Protein AF-0000000074025078 (afdb_homodimer)

Sequence (238 aa):
MTMQTPTSDSTLAAVLKSLDEDKAEDVVQIDLRGKSEMGDHMVIASGRSSRQVASIAEKLTERLKQSFGILSKVEGRAAGDWVLIDTGDVIVHVFRPEVREFYQLEKMWQTPGETVEAQMTMQTPTSDSTLAAVLKSLDEDKAEDVVQIDLRGKSEMGDHMVIASGRSSRQVASIAEKLTERLKQSFGILSKVEGRAAGDWVLIDTGDVIVHVFRPEVREFYQLEKMWQTPGETVEAQ

Foldseek 3Di:
DPLPQDDLVRLVVLLVVLCVVLPWAPKDKDACPPPDQQAGIEIETEDADLVSLLVSQVSSQVSCCVNRVFHWDWPDSVVSQWMWTHRRRYIYIYHHPVVVVVVVVVVVVDDPPPPPPPD/DPLPQDDLVRLVVLLVVLCVVLPWAPKDKDACVPPDQQAGIEIETEDADLVSLLVSQVSSQVSCCVNRVFHWDWPDSVVSQWMWTHRRRYIYIYHHPVVVVVVVVVVVVDDPPPPPPPD

Radius of gyration: 18.52 Å; Cα contacts (8 Å, |Δi|>4): 408; chains: 2; bounding box: 42×55×44 Å

pLDDT: mean 90.28, std 16.45, range [26.06, 98.94]

InterPro domains:
  IPR004394 Protein Iojap/ribosomal silencing factor RsfS [MF_01477] (7-110)
  IPR004394 Protein Iojap/ribosomal silencing factor RsfS [PTHR21043] (6-111)
  IPR004394 Protein Iojap/ribosomal silencing factor RsfS [TIGR00090] (13-109)
  IPR043519 Nucleotidyltransferase superfamily [G3DSA:3.30.460.10] (7-118)
  IPR043519 Nucleotidyltransferase superfamily [SSF81301] (10-111)

Organism: NCBI:txid1655543

Solvent-accessible surface area (backbone atoms only — not comparable to full-atom values): 13014 Å² total; per-residue (Å²): 126,80,80,71,77,75,48,58,65,56,50,47,51,51,52,54,51,43,40,53,76,64,65,47,36,71,73,36,80,43,83,25,65,97,59,44,85,79,27,46,32,37,36,38,33,30,31,92,41,39,67,51,32,30,51,45,54,50,52,41,45,49,48,39,29,73,74,65,44,44,79,54,50,76,43,46,49,89,74,13,53,42,30,40,37,41,60,51,37,40,37,36,40,35,30,25,61,67,60,52,52,51,53,46,52,48,52,71,68,50,56,79,81,67,65,78,72,83,122,124,79,79,69,78,75,46,58,66,56,50,48,51,51,51,52,50,43,40,54,75,62,63,46,38,72,74,35,79,42,82,25,65,97,59,44,84,78,26,45,32,36,37,39,32,30,30,93,42,39,67,50,32,30,49,46,53,51,51,42,45,50,48,39,29,73,75,66,42,45,82,55,50,74,42,46,49,89,74,13,52,43,30,41,39,40,60,51,36,40,37,36,39,37,30,27,61,69,61,52,53,50,52,46,52,48,50,71,68,50,56,78,82,67,66,77,74,82,121

Secondary structure (DSSP, 8-state):
----PPPHHHHHHHHHHHHHHTT-EEEEEEE-TTT-SS-SEEEEEE-SSHHHHHHHHHHHHHHHHHHH----EEESTTT-SEEEEE-SSEEEEEE-HHHHHHHHHHHHHS-TT------/----PPPHHHHHHHHHHHHHHTT-EEEEEEE-TTT-SS-SEEEEEE-SSHHHHHHHHHHHHHHHHHHH----EEESTTT-SEEEEE-SSEEEEEE-HHHHHHHHHHHHHS-TT------

Structure (mmCIF, N/CA/C/O backbone):
data_AF-0000000074025078-model_v1
#
loop_
_entity.id
_entity.type
_entity.pdbx_description
1 polymer 'Ribosomal silencing factor RsfS'
#
loop_
_atom_site.group_PDB
_atom_site.id
_atom_site.type_symbol
_atom_site.label_atom_id
_atom_site.label_alt_id
_atom_site.label_comp_id
_atom_site.label_asym_id
_atom_site.label_entity_id
_atom_site.label_seq_id
_atom_site.pdbx_PDB_ins_code
_atom_site.Cartn_x
_atom_site.Cartn_y
_atom_site.Cartn_z
_atom_site.occupancy
_atom_site.B_iso_or_equiv
_atom_site.auth_seq_id
_atom_site.auth_comp_id
_atom_site.auth_asym_id
_atom_site.auth_atom_id
_atom_site.pdbx_PDB_model_num
ATOM 1 N N . MET A 1 1 ? 20.109 27.594 9.516 1 37.59 1 MET A N 1
ATOM 2 C CA . MET A 1 1 ? 19.531 26.484 10.273 1 37.59 1 MET A CA 1
ATOM 3 C C . MET A 1 1 ? 19.609 25.188 9.477 1 37.59 1 MET A C 1
ATOM 5 O O . MET A 1 1 ? 19.094 25.125 8.352 1 37.59 1 MET A O 1
ATOM 9 N N . THR A 1 2 ? 20.594 24.438 9.469 1 47.97 2 THR A N 1
ATOM 10 C CA . THR A 1 2 ? 20.875 23.281 8.625 1 47.97 2 THR A CA 1
ATOM 11 C C . THR A 1 2 ? 19.641 22.406 8.477 1 47.97 2 THR A C 1
ATOM 13 O O . THR A 1 2 ? 19.031 22.016 9.477 1 47.97 2 THR A O 1
ATOM 16 N N . MET A 1 3 ? 18.781 22.656 7.676 1 53.06 3 MET A N 1
ATOM 17 C CA . MET A 1 3 ? 17.5 21.969 7.527 1 53.06 3 MET A CA 1
ATOM 18 C C . MET A 1 3 ? 17.656 20.469 7.777 1 53.06 3 MET A C 1
ATOM 20 O O . MET A 1 3 ? 18.391 19.797 7.062 1 53.06 3 MET A O 1
ATOM 24 N N . GLN A 1 4 ? 17.922 20.062 9.086 1 64.38 4 GLN A N 1
ATOM 25 C CA . GLN A 1 4 ? 18.094 18.672 9.484 1 64.38 4 GLN A CA 1
ATOM 26 C C . GLN A 1 4 ? 17.047 17.781 8.805 1 64.38 4 GLN A C 1
ATOM 28 O O . GLN A 1 4 ? 15.883 18.141 8.695 1 64.38 4 GLN A O 1
ATOM 33 N N . THR A 1 5 ? 17.453 16.859 8.008 1 80.56 5 THR A N 1
ATOM 34 C CA . THR A 1 5 ? 16.594 15.867 7.371 1 80.56 5 THR A CA 1
ATOM 35 C C . THR A 1 5 ? 15.68 15.195 8.398 1 80.56 5 THR A C 1
ATOM 37 O O . THR A 1 5 ? 16.156 14.703 9.422 1 80.56 5 THR A O 1
ATOM 40 N N . PRO A 1 6 ? 14.43 15.297 8.156 1 88.19 6 PRO A N 1
ATOM 41 C CA . PRO A 1 6 ? 13.531 14.703 9.148 1 88.19 6 PRO A CA 1
ATOM 42 C C . PRO A 1 6 ? 13.789 13.211 9.367 1 88.19 6 PRO A C 1
ATOM 44 O O . PRO A 1 6 ? 14.25 12.523 8.453 1 88.19 6 PRO A O 1
ATOM 47 N N . THR A 1 7 ? 13.586 12.812 10.586 1 93.94 7 THR A N 1
ATOM 48 C CA . THR A 1 7 ? 13.625 11.391 10.891 1 93.94 7 THR A CA 1
ATOM 49 C C . THR A 1 7 ? 12.297 10.727 10.539 1 93.94 7 THR A C 1
ATOM 51 O O . THR A 1 7 ? 11.281 11.406 10.359 1 93.94 7 THR A O 1
ATOM 54 N N . SER A 1 8 ? 12.344 9.414 10.453 1 96.62 8 SER A N 1
ATOM 55 C CA . SER A 1 8 ? 11.109 8.688 10.188 1 96.62 8 SER A CA 1
ATOM 56 C C . SER A 1 8 ? 10.07 8.938 11.281 1 96.62 8 SER A C 1
ATOM 58 O O . SER A 1 8 ? 8.875 9.039 11 1 96.62 8 SER A O 1
ATOM 60 N N . ASP A 1 9 ? 10.547 9.164 12.508 1 97.62 9 ASP A N 1
ATOM 61 C CA . ASP A 1 9 ? 9.633 9.422 13.625 1 97.62 9 ASP A CA 1
ATOM 62 C C . ASP A 1 9 ? 9 10.805 13.508 1 97.62 9 ASP A C 1
ATOM 64 O O . ASP A 1 9 ? 7.812 10.969 13.812 1 97.62 9 ASP A O 1
ATOM 68 N N . SER A 1 10 ? 9.797 11.742 13.141 1 97.44 10 SER A N 1
ATOM 69 C CA . SER A 1 10 ? 9.242 13.086 12.969 1 97.44 10 SER A CA 1
ATOM 70 C C . SER A 1 10 ? 8.258 13.125 11.805 1 97.44 10 SER A C 1
ATOM 72 O O . SER A 1 10 ? 7.234 13.812 11.875 1 97.44 10 SER A O 1
ATOM 74 N N . THR A 1 11 ? 8.609 12.414 10.688 1 97.62 11 THR A N 1
ATOM 75 C CA . THR A 1 11 ? 7.684 12.312 9.562 1 97.62 11 THR A CA 1
ATOM 76 C C . THR A 1 11 ? 6.383 11.641 9.992 1 97.62 11 THR A C 1
ATOM 78 O O . THR A 1 11 ? 5.297 12.109 9.641 1 97.62 11 THR A O 1
ATOM 81 N N . LEU A 1 12 ? 6.457 10.578 10.797 1 98.75 12 LEU A N 1
ATOM 82 C CA . LEU A 1 12 ? 5.273 9.898 11.297 1 98.75 12 LEU A CA 1
ATOM 83 C C . LEU A 1 12 ? 4.414 10.844 12.133 1 98.75 12 LEU A C 1
ATOM 85 O O . LEU A 1 12 ? 3.191 10.891 11.961 1 98.75 12 LEU A O 1
ATOM 89 N N . ALA A 1 13 ? 5.098 11.594 13.008 1 98.69 13 ALA A N 1
ATOM 90 C CA . ALA A 1 13 ? 4.367 12.531 13.852 1 98.69 13 ALA A CA 1
ATOM 91 C C . ALA A 1 13 ? 3.611 13.555 13 1 98.69 13 ALA A C 1
ATOM 93 O O . ALA A 1 13 ? 2.461 13.883 13.297 1 98.69 13 ALA A O 1
ATOM 94 N N . ALA A 1 14 ? 4.266 14.008 11.977 1 98.56 14 ALA A N 1
ATOM 95 C CA . ALA A 1 14 ? 3.646 14.977 11.078 1 98.56 14 ALA A CA 1
ATOM 96 C C . ALA A 1 14 ? 2.477 14.359 10.32 1 98.56 14 ALA A C 1
ATOM 98 O O . ALA A 1 14 ? 1.441 15 10.125 1 98.56 14 ALA A O 1
ATOM 99 N N . VAL A 1 15 ? 2.604 13.141 9.82 1 98.88 15 VAL A N 1
ATOM 100 C CA . VAL A 1 15 ? 1.552 12.422 9.117 1 98.88 15 VAL A CA 1
ATOM 101 C C . VAL A 1 15 ? 0.33 12.266 10.023 1 98.88 15 VAL A C 1
ATOM 103 O O . VAL A 1 15 ? -0.791 12.586 9.617 1 98.88 15 VAL A O 1
ATOM 106 N N . LEU A 1 16 ? 0.568 11.836 11.281 1 98.94 16 LEU A N 1
ATOM 107 C CA . LEU A 1 16 ? -0.529 11.602 12.211 1 98.94 16 LEU A CA 1
ATOM 108 C C . LEU A 1 16 ? -1.244 12.898 12.555 1 98.94 16 LEU A C 1
ATOM 110 O O . LEU A 1 16 ? -2.473 12.93 12.648 1 98.94 16 LEU A O 1
ATOM 114 N N . LYS A 1 17 ? -0.463 13.938 12.758 1 98.88 17 LYS A N 1
ATOM 115 C CA . LYS A 1 17 ? -1.051 15.25 13.031 1 98.88 17 LYS A CA 1
ATOM 116 C C . LYS A 1 17 ? -1.925 15.711 11.867 1 98.88 17 LYS A C 1
ATOM 118 O O . LYS A 1 17 ? -3.033 16.203 12.078 1 98.88 17 LYS A O 1
ATOM 123 N N . SER A 1 18 ? -1.433 15.547 10.609 1 98.88 18 SER A N 1
ATOM 124 C CA . SER A 1 18 ? -2.176 15.945 9.414 1 98.88 18 SER A CA 1
ATOM 125 C C . SER A 1 18 ? -3.486 15.172 9.297 1 98.88 18 SER A C 1
ATOM 127 O O . SER A 1 18 ? -4.535 15.758 9.023 1 98.88 18 SER A O 1
ATOM 129 N N . LEU A 1 19 ? -3.461 13.844 9.516 1 98.94 19 LEU A N 1
ATOM 130 C CA . LEU A 1 19 ? -4.652 13 9.453 1 98.94 19 LEU A CA 1
ATOM 131 C C . LEU A 1 19 ? -5.676 13.438 10.5 1 98.94 19 LEU A C 1
ATOM 133 O O . LEU A 1 19 ? -6.875 13.492 10.211 1 98.94 19 LEU A O 1
ATOM 137 N N . ASP A 1 20 ? -5.195 13.805 11.734 1 98.81 20 ASP A N 1
ATOM 138 C CA . ASP A 1 20 ? -6.07 14.266 12.805 1 98.81 20 ASP A CA 1
ATOM 139 C C . ASP A 1 20 ? -6.738 15.586 12.445 1 98.81 20 ASP A C 1
ATOM 141 O O . ASP A 1 20 ? -7.953 15.742 12.594 1 98.81 20 ASP A O 1
ATOM 145 N N . GLU A 1 21 ? -5.977 16.469 11.953 1 98.69 21 GLU A N 1
ATOM 146 C CA . GLU A 1 21 ? -6.473 17.781 11.578 1 98.69 21 GLU A CA 1
ATOM 147 C C . GLU A 1 21 ? -7.539 17.688 10.492 1 98.69 21 GLU A C 1
ATOM 149 O O . GLU A 1 21 ? -8.469 18.5 10.461 1 98.69 21 GLU A O 1
ATOM 154 N N . ASP A 1 22 ? -7.406 16.719 9.633 1 98.75 22 ASP A N 1
ATOM 155 C CA . ASP A 1 22 ? -8.344 16.578 8.523 1 98.75 22 ASP A CA 1
ATOM 156 C C . ASP A 1 22 ? -9.43 15.555 8.844 1 98.75 22 ASP A C 1
ATOM 158 O O . ASP A 1 22 ? -10.164 15.125 7.957 1 98.75 22 ASP A O 1
ATOM 162 N N . LYS A 1 23 ? -9.477 15.07 10.133 1 98.69 23 LYS A N 1
ATOM 163 C CA . LYS A 1 23 ? -10.547 14.258 10.703 1 98.69 23 LYS A CA 1
ATOM 164 C C . LYS A 1 23 ? -10.609 12.891 10.031 1 98.69 23 LYS A C 1
ATOM 166 O O . LYS A 1 23 ? -11.703 12.359 9.797 1 98.69 23 LYS A O 1
ATOM 171 N N . ALA A 1 24 ? -9.438 12.43 9.625 1 98.81 24 ALA A N 1
ATOM 172 C CA . ALA A 1 24 ? -9.383 11.039 9.195 1 98.81 24 ALA 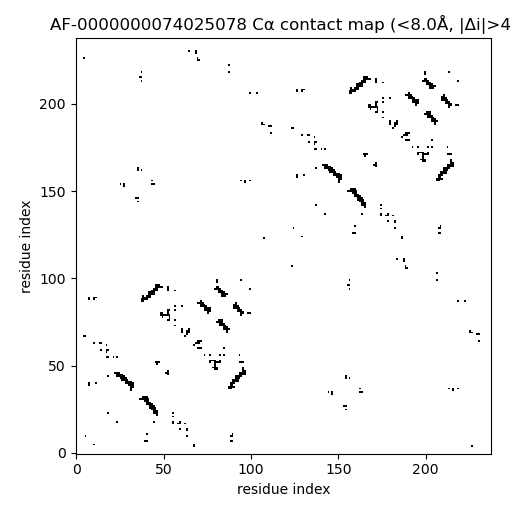A CA 1
ATOM 173 C C . ALA A 1 24 ? -9.812 10.102 10.328 1 98.81 24 ALA A C 1
ATOM 175 O O . ALA A 1 24 ? -9.641 10.422 11.508 1 98.81 24 ALA A O 1
ATOM 176 N N . GLU A 1 25 ? -10.336 8.961 10.008 1 98.56 25 GLU A N 1
ATOM 177 C CA . GLU A 1 25 ? -10.867 8.039 11.008 1 98.56 25 GLU A CA 1
ATOM 178 C C . GLU A 1 25 ? -10.109 6.715 10.992 1 98.56 25 GLU A C 1
ATOM 180 O O . GLU A 1 25 ? -9.383 6.418 10.047 1 98.56 25 GLU A O 1
ATOM 185 N N . ASP A 1 26 ? -10.242 5.945 12.078 1 98.31 26 ASP A N 1
ATOM 186 C CA . ASP A 1 26 ? -9.727 4.586 12.211 1 98.31 26 ASP A CA 1
ATOM 187 C C . ASP A 1 26 ? -8.242 4.523 11.852 1 98.31 26 ASP A C 1
ATOM 189 O O . ASP A 1 26 ? -7.832 3.686 11.047 1 98.31 26 ASP A O 1
ATOM 193 N N . VAL A 1 27 ? -7.496 5.426 12.414 1 98.88 27 VAL A N 1
ATOM 194 C CA . VAL A 1 27 ? -6.078 5.523 12.094 1 98.88 27 VAL A CA 1
ATOM 195 C C . VAL A 1 27 ? -5.309 4.402 12.789 1 98.88 27 VAL A C 1
ATOM 197 O O . VAL A 1 27 ? -5.414 4.234 14 1 98.88 27 VAL A O 1
ATOM 200 N N . VAL A 1 28 ? -4.562 3.643 11.977 1 98.56 28 VAL A N 1
ATOM 201 C CA . VAL A 1 28 ? -3.76 2.523 12.461 1 98.56 28 VAL A CA 1
ATOM 202 C C . VAL A 1 28 ? -2.297 2.738 12.078 1 98.56 28 VAL A C 1
ATOM 204 O O . VAL A 1 28 ? -1.994 3.152 10.961 1 98.56 28 VAL A O 1
ATOM 207 N N . GLN A 1 29 ? -1.444 2.52 13.039 1 98.62 29 GLN A N 1
ATOM 208 C CA . GLN A 1 29 ? -0.008 2.584 12.789 1 98.62 29 GLN A CA 1
ATOM 209 C C . GLN A 1 29 ? 0.615 1.19 12.805 1 98.62 29 GLN A C 1
ATOM 211 O O . GLN A 1 29 ? 0.329 0.389 13.695 1 98.62 29 GLN A O 1
ATOM 216 N N . ILE A 1 30 ? 1.381 0.948 11.852 1 98.12 30 ILE A N 1
ATOM 217 C CA . ILE A 1 30 ? 2.096 -0.321 11.758 1 98.12 30 ILE A CA 1
ATOM 218 C C . ILE A 1 30 ? 3.602 -0.067 11.766 1 98.12 30 ILE A C 1
ATOM 220 O O . ILE A 1 30 ? 4.109 0.708 10.953 1 98.12 30 ILE A O 1
ATOM 224 N N . ASP A 1 31 ? 4.301 -0.703 12.672 1 98.12 31 ASP A N 1
ATOM 225 C CA . ASP A 1 31 ? 5.754 -0.607 12.75 1 98.12 31 ASP A CA 1
ATOM 226 C C . ASP A 1 31 ? 6.422 -1.604 11.805 1 98.12 31 ASP A C 1
ATOM 228 O O . ASP A 1 31 ? 6.211 -2.812 11.914 1 98.12 31 ASP A O 1
ATOM 232 N N . LEU A 1 32 ? 7.203 -1.087 10.883 1 98.06 32 LEU A N 1
ATOM 233 C CA . LEU A 1 32 ? 7.84 -1.935 9.883 1 98.06 32 LEU A CA 1
ATOM 234 C C . LEU A 1 32 ? 9.328 -2.111 10.188 1 98.06 32 LEU A C 1
ATOM 236 O O . LEU A 1 32 ? 10.008 -2.898 9.531 1 98.06 32 LEU A O 1
ATOM 240 N N . ARG A 1 33 ? 9.852 -1.382 11.117 1 97 33 ARG A N 1
ATOM 241 C CA . ARG A 1 33 ? 11.273 -1.431 11.43 1 97 33 ARG A CA 1
ATOM 242 C C . ARG A 1 33 ? 11.711 -2.85 11.773 1 97 33 ARG A C 1
ATOM 244 O O . ARG A 1 33 ? 11.062 -3.527 12.57 1 97 33 ARG A O 1
ATOM 251 N N . GLY A 1 34 ? 12.781 -3.262 11.172 1 95.56 34 GLY A N 1
ATOM 252 C CA . GLY A 1 34 ? 13.297 -4.598 11.422 1 95.56 34 GLY A CA 1
ATOM 253 C C . GLY A 1 34 ? 12.516 -5.684 10.711 1 95.56 34 GLY A C 1
ATOM 254 O O . GLY A 1 34 ? 12.898 -6.855 10.75 1 95.56 34 GLY A O 1
ATOM 255 N N . LYS A 1 35 ? 11.383 -5.359 10.008 1 96.31 35 LYS A N 1
ATOM 256 C CA . LYS A 1 35 ? 10.539 -6.336 9.328 1 96.31 35 LYS A CA 1
ATOM 257 C C . LYS A 1 35 ? 10.672 -6.219 7.809 1 96.31 35 LYS A C 1
ATOM 259 O O . LYS A 1 35 ? 10.68 -7.23 7.102 1 96.31 35 LYS A O 1
ATOM 264 N N . SER A 1 36 ? 10.742 -5.027 7.352 1 96.5 36 SER A N 1
ATOM 265 C CA . SER A 1 36 ? 10.812 -4.781 5.914 1 96.5 36 SER A CA 1
ATOM 266 C C . SER A 1 36 ? 11.664 -3.551 5.609 1 96.5 36 SER A C 1
ATOM 268 O O . SER A 1 36 ? 11.742 -2.627 6.422 1 96.5 36 SER A O 1
ATOM 270 N N . GLU A 1 37 ? 12.203 -3.52 4.48 1 95.69 37 GLU A N 1
ATOM 271 C CA . GLU A 1 37 ? 12.984 -2.369 4.027 1 95.69 37 GLU A CA 1
ATOM 272 C C . GLU A 1 37 ? 12.094 -1.348 3.32 1 95.69 37 GLU A C 1
ATOM 274 O O . GLU A 1 37 ? 12.586 -0.332 2.822 1 95.69 37 GLU A O 1
ATOM 279 N N . MET A 1 38 ? 10.805 -1.569 3.209 1 96.38 38 MET A N 1
ATOM 280 C CA . MET A 1 38 ? 9.875 -0.718 2.477 1 96.38 38 MET A CA 1
ATOM 281 C C . 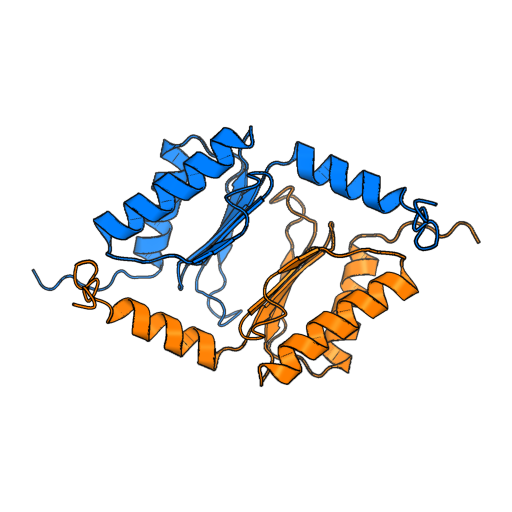MET A 1 38 ? 9.766 0.656 3.129 1 96.38 38 MET A C 1
ATOM 283 O O . MET A 1 38 ? 9.523 1.654 2.449 1 96.38 38 MET A O 1
ATOM 287 N N . GLY A 1 39 ? 9.961 0.78 4.352 1 96.62 39 GLY A N 1
ATOM 288 C CA . GLY A 1 39 ? 9.875 1.966 5.188 1 96.62 39 GLY A CA 1
ATOM 289 C C . GLY A 1 39 ? 9.883 1.65 6.672 1 96.62 39 GLY A C 1
ATOM 290 O O . GLY A 1 39 ? 9.93 0.483 7.062 1 96.62 39 GLY A O 1
ATOM 291 N N . ASP A 1 40 ? 9.812 2.664 7.473 1 97.94 40 ASP A N 1
ATOM 292 C CA . ASP A 1 40 ? 9.875 2.465 8.914 1 97.94 40 ASP A CA 1
ATOM 293 C C . ASP A 1 40 ? 8.469 2.336 9.516 1 97.94 40 ASP A C 1
ATOM 295 O O . ASP A 1 40 ? 8.289 1.68 10.539 1 97.94 40 ASP A O 1
ATOM 299 N N . HIS A 1 41 ? 7.496 3.021 8.812 1 98.62 41 HIS A N 1
ATOM 300 C CA . HIS A 1 41 ? 6.133 3.025 9.336 1 98.62 41 HIS A CA 1
ATOM 301 C C . HIS A 1 41 ? 5.109 2.926 8.211 1 98.62 41 HIS A C 1
ATOM 303 O O . HIS A 1 41 ? 5.359 3.393 7.094 1 98.62 41 HIS A O 1
ATOM 309 N N . MET A 1 42 ? 4.062 2.338 8.508 1 98.75 42 MET A N 1
ATOM 310 C CA . MET A 1 42 ? 2.867 2.406 7.668 1 98.75 42 MET A CA 1
ATOM 311 C C . MET A 1 42 ? 1.673 2.916 8.469 1 98.75 42 MET A C 1
ATOM 313 O O . MET A 1 42 ? 1.498 2.555 9.633 1 98.75 42 MET A O 1
ATOM 317 N N . VAL A 1 43 ? 0.928 3.773 7.863 1 98.94 43 VAL A N 1
ATOM 318 C CA . VAL A 1 43 ? -0.274 4.332 8.477 1 98.94 43 VAL A CA 1
ATOM 319 C C . VAL A 1 43 ? -1.479 4.074 7.57 1 98.94 43 VAL A C 1
ATOM 321 O O . VAL A 1 43 ? -1.397 4.254 6.352 1 98.94 43 VAL A O 1
ATOM 324 N N . ILE A 1 44 ? -2.521 3.557 8.141 1 98.88 44 ILE A N 1
ATOM 325 C CA . ILE A 1 44 ? -3.771 3.336 7.422 1 98.88 44 ILE A CA 1
ATOM 326 C C . ILE A 1 44 ? -4.887 4.156 8.062 1 98.88 44 ILE A C 1
ATOM 328 O O . ILE A 1 44 ? -5.02 4.188 9.289 1 98.88 44 ILE A O 1
ATOM 332 N N . ALA A 1 45 ? -5.598 4.871 7.262 1 98.88 45 ALA A N 1
ATOM 333 C CA . ALA A 1 45 ? -6.699 5.699 7.75 1 98.88 45 ALA A CA 1
ATOM 334 C C . ALA A 1 45 ? -7.891 5.641 6.801 1 98.88 45 ALA A C 1
ATOM 336 O O . ALA A 1 45 ? -7.77 5.18 5.664 1 98.88 45 ALA A O 1
ATOM 337 N N . SER A 1 46 ? -9 6.094 7.254 1 98.56 46 SER A N 1
ATOM 338 C CA . SER A 1 46 ? -10.195 6.113 6.414 1 98.56 46 SER A CA 1
ATOM 339 C C . SER A 1 46 ? -10.758 7.523 6.289 1 98.56 46 SER A C 1
ATOM 341 O O . SER A 1 46 ? -10.508 8.375 7.148 1 98.56 46 SER A O 1
ATOM 343 N N . GLY A 1 47 ? -11.336 7.805 5.191 1 98.38 47 GLY A N 1
ATOM 344 C CA . GLY A 1 47 ? -12.156 8.977 4.961 1 98.38 47 GLY A CA 1
ATOM 345 C C . GLY A 1 47 ? -13.617 8.648 4.711 1 98.38 47 GLY A C 1
ATOM 346 O O . GLY A 1 47 ? -13.945 7.512 4.352 1 98.38 47 GLY A O 1
ATOM 347 N N . ARG A 1 48 ? -14.469 9.617 4.734 1 97.44 48 ARG A N 1
ATOM 348 C CA . ARG A 1 48 ? -15.906 9.383 4.668 1 97.44 48 ARG A CA 1
ATOM 349 C C . ARG A 1 48 ? -16.438 9.656 3.266 1 97.44 48 ARG A C 1
ATOM 351 O O . ARG A 1 48 ? -17.578 9.312 2.953 1 97.44 48 ARG A O 1
ATOM 358 N N . SER A 1 49 ? -15.727 10.328 2.482 1 97.88 49 SER A N 1
ATOM 359 C CA . SER A 1 49 ? -16.094 10.625 1.102 1 97.88 49 SER A CA 1
ATOM 360 C C . SER A 1 49 ? -14.867 10.695 0.203 1 97.88 49 SER A C 1
ATOM 362 O O . SER A 1 49 ? -13.75 10.898 0.685 1 97.88 49 SER A O 1
ATOM 364 N N . SER A 1 50 ? -15.102 10.562 -1.104 1 97.56 50 SER A N 1
ATOM 365 C CA . SER A 1 50 ? -14.008 10.656 -2.059 1 97.56 50 SER A CA 1
ATOM 366 C C . SER A 1 50 ? -13.336 12.031 -1.997 1 97.56 50 SER A C 1
ATOM 368 O O . SER A 1 50 ? -12.117 12.141 -2.113 1 97.56 50 SER A O 1
ATOM 370 N N . ARG A 1 51 ? -14.172 12.984 -1.831 1 97.25 51 ARG A N 1
ATOM 371 C CA . ARG A 1 51 ? -13.648 14.344 -1.722 1 97.25 51 ARG A CA 1
ATOM 372 C C . ARG A 1 51 ? -12.75 14.484 -0.5 1 97.25 51 ARG A C 1
ATOM 374 O O . ARG A 1 51 ? -11.664 15.062 -0.587 1 97.25 51 ARG A O 1
ATOM 381 N N . GLN A 1 52 ? -13.211 13.984 0.623 1 98.31 52 GLN A N 1
ATOM 382 C CA . GLN A 1 52 ? -12.414 14.078 1.839 1 98.31 52 GLN A CA 1
ATOM 383 C C . GLN A 1 52 ? -11.109 13.297 1.705 1 98.31 52 GLN A C 1
ATOM 385 O O . GLN A 1 52 ? -10.055 13.766 2.123 1 98.31 52 GLN A O 1
ATOM 390 N N . VAL A 1 53 ? -11.164 12.086 1.169 1 98.56 53 VAL A N 1
ATOM 391 C CA . VAL A 1 53 ? -9.977 11.258 0.979 1 98.56 53 VAL A CA 1
ATOM 392 C C . VAL A 1 53 ? -8.961 12 0.125 1 98.56 53 VAL A C 1
ATOM 394 O O . VAL A 1 53 ? -7.777 12.062 0.471 1 98.56 53 VAL A O 1
ATOM 397 N N . ALA A 1 54 ? -9.43 12.602 -0.969 1 98.38 54 ALA A N 1
ATOM 398 C CA . ALA A 1 54 ? -8.547 13.367 -1.85 1 98.38 54 ALA A CA 1
ATOM 399 C C . ALA A 1 54 ? -7.941 14.562 -1.117 1 98.38 54 ALA A C 1
ATOM 401 O O . ALA A 1 54 ? -6.75 14.852 -1.262 1 98.38 54 ALA A O 1
ATOM 402 N N . SER A 1 55 ? -8.766 15.273 -0.352 1 98.5 55 SER A N 1
ATOM 403 C CA . SER A 1 55 ? -8.312 16.438 0.395 1 98.5 55 SER A CA 1
ATOM 404 C C . SER A 1 55 ? -7.281 16.062 1.451 1 98.5 55 SER A C 1
ATOM 406 O O . SER A 1 55 ? -6.285 16.75 1.639 1 98.5 55 SER A O 1
ATOM 408 N N . ILE A 1 56 ? -7.512 14.953 2.188 1 98.75 56 ILE A N 1
ATOM 409 C CA . ILE A 1 56 ? -6.574 14.438 3.182 1 98.75 56 ILE A CA 1
ATOM 410 C C . ILE A 1 56 ? -5.215 14.203 2.531 1 98.75 56 ILE A C 1
ATOM 412 O O . ILE A 1 56 ? -4.188 14.648 3.049 1 98.75 56 ILE A O 1
ATOM 416 N N . ALA A 1 57 ? -5.262 13.523 1.396 1 98.75 57 ALA A N 1
ATOM 417 C CA . ALA A 1 57 ? -4.02 13.211 0.689 1 98.75 57 ALA A CA 1
ATOM 418 C C . ALA A 1 57 ? -3.307 14.492 0.25 1 98.75 57 ALA A C 1
ATOM 420 O O . ALA A 1 57 ? -2.094 14.625 0.427 1 98.75 57 ALA A O 1
ATOM 421 N N . GLU A 1 58 ? -4.035 15.43 -0.291 1 98.5 58 GLU A N 1
ATOM 422 C CA . GLU A 1 58 ? -3.475 16.688 -0.791 1 98.5 58 GLU A CA 1
ATOM 423 C C . GLU A 1 58 ? -2.85 17.5 0.339 1 98.5 58 GLU A C 1
ATOM 425 O O . GLU A 1 58 ? -1.701 17.938 0.236 1 98.5 58 GLU A O 1
ATOM 430 N N . LYS A 1 59 ? -3.549 17.688 1.377 1 98.75 59 LYS A N 1
ATOM 431 C CA . LYS A 1 59 ? -3.08 18.5 2.492 1 98.75 59 LYS A CA 1
ATOM 432 C C . LYS A 1 59 ? -1.894 17.844 3.193 1 98.75 59 LYS A C 1
ATOM 434 O O . LYS A 1 59 ? -0.942 18.531 3.582 1 98.75 59 LYS A O 1
ATOM 439 N N . LEU A 1 60 ? -1.985 16.516 3.357 1 98.81 60 LEU A N 1
ATOM 440 C CA . LEU A 1 60 ? -0.886 15.781 3.979 1 98.81 60 LEU A CA 1
ATOM 441 C C . LEU A 1 60 ? 0.408 15.977 3.195 1 98.81 60 LEU A C 1
ATOM 443 O O . LEU A 1 60 ? 1.44 16.328 3.771 1 98.81 60 LEU A O 1
ATOM 447 N N . THR A 1 61 ? 0.341 15.773 1.909 1 98.44 61 THR A N 1
ATOM 448 C CA . THR A 1 61 ? 1.537 15.875 1.08 1 98.44 61 THR A CA 1
ATOM 449 C C . THR A 1 61 ? 2.051 17.312 1.047 1 98.44 61 THR A C 1
ATOM 451 O O . THR A 1 61 ? 3.262 17.547 1.071 1 98.44 61 THR A O 1
ATOM 454 N N . GLU A 1 62 ? 1.133 18.328 1.035 1 98.38 62 GLU A N 1
ATOM 455 C CA . GLU A 1 62 ? 1.516 19.734 1.05 1 98.38 62 GLU A CA 1
ATOM 456 C C . GLU A 1 62 ? 2.195 20.109 2.365 1 98.38 62 GLU A C 1
ATOM 458 O O . GLU A 1 62 ? 3.215 20.797 2.367 1 98.38 62 GLU A O 1
ATOM 463 N N . ARG A 1 63 ? 1.697 19.625 3.432 1 98.19 63 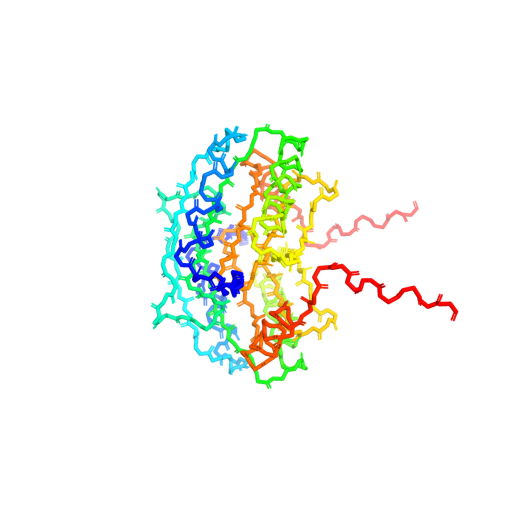ARG A N 1
ATOM 464 C CA . ARG A 1 63 ? 2.266 19.922 4.742 1 98.19 63 ARG A CA 1
ATOM 465 C C . ARG A 1 63 ? 3.664 19.328 4.879 1 98.19 63 ARG A C 1
ATOM 467 O O . ARG A 1 63 ? 4.566 19.969 5.422 1 98.19 63 ARG A O 1
ATOM 474 N N . LEU A 1 64 ? 3.846 18.078 4.406 1 97.25 64 LEU A N 1
ATOM 475 C CA . LEU A 1 64 ? 5.156 17.453 4.473 1 97.25 64 LEU A CA 1
ATOM 476 C C . LEU A 1 64 ? 6.168 18.188 3.607 1 97.25 64 LEU A C 1
ATOM 478 O O . LEU A 1 64 ? 7.332 18.344 3.99 1 97.25 64 LEU A O 1
ATOM 482 N N . LYS A 1 65 ? 5.695 18.625 2.455 1 95.69 65 LYS A N 1
ATOM 483 C CA . LYS A 1 65 ? 6.559 19.406 1.569 1 95.69 65 LYS A CA 1
ATOM 484 C C . LYS A 1 65 ? 6.977 20.719 2.225 1 95.69 65 LYS A C 1
ATOM 486 O O . LYS A 1 65 ? 8.156 21.062 2.225 1 95.69 65 LYS A O 1
ATOM 491 N N . GLN A 1 66 ? 6.059 21.422 2.857 1 95.62 66 GLN A N 1
ATOM 492 C CA . GLN A 1 66 ? 6.305 22.719 3.459 1 95.62 66 GLN A CA 1
ATOM 493 C C . GLN A 1 66 ? 7.168 22.594 4.711 1 95.62 66 GLN A C 1
ATOM 495 O O . GLN A 1 66 ? 8.078 23.406 4.922 1 95.62 66 GLN A O 1
ATOM 500 N N . SER A 1 67 ? 6.895 21.578 5.434 1 94.69 67 SER A N 1
ATOM 501 C CA . SER A 1 67 ? 7.539 21.469 6.738 1 94.69 67 SER A CA 1
ATOM 502 C C . SER A 1 67 ? 8.906 20.797 6.625 1 94.69 67 SER A C 1
ATOM 504 O O . SER A 1 67 ? 9.828 21.141 7.363 1 94.69 67 SER A O 1
ATOM 506 N N . PHE A 1 68 ? 8.938 19.812 5.672 1 93.81 68 PHE A N 1
ATOM 507 C CA . PHE A 1 68 ? 10.141 19 5.68 1 93.81 68 PHE A CA 1
ATOM 508 C C . PHE A 1 68 ? 10.758 18.922 4.289 1 93.81 68 PHE A C 1
ATOM 510 O O . PHE A 1 68 ? 11.82 18.328 4.109 1 93.81 68 PHE A O 1
ATOM 517 N N . GLY A 1 69 ? 10.102 19.531 3.301 1 92.31 69 GLY A N 1
ATOM 518 C CA . GLY A 1 69 ? 10.578 19.438 1.929 1 92.31 69 GLY A CA 1
ATOM 519 C C . GLY A 1 69 ? 10.375 18.078 1.312 1 92.31 69 GLY A C 1
ATOM 520 O O . GLY A 1 69 ? 10.984 17.75 0.284 1 92.31 69 GLY A O 1
ATOM 521 N N . ILE A 1 70 ? 9.57 17.234 1.913 1 94.06 70 ILE A N 1
ATOM 522 C CA . ILE A 1 70 ? 9.352 15.875 1.434 1 94.06 70 ILE A CA 1
ATOM 523 C C . ILE A 1 70 ? 8.406 15.906 0.235 1 94.06 70 ILE A C 1
ATOM 525 O O . ILE A 1 70 ? 7.281 16.406 0.332 1 94.06 70 ILE A O 1
ATOM 529 N N . LEU A 1 71 ? 8.93 15.359 -0.863 1 93.94 71 LEU A N 1
ATOM 530 C CA . LEU A 1 71 ? 8.102 15.148 -2.045 1 93.94 71 LEU A CA 1
ATOM 531 C C . LEU A 1 71 ? 7.562 13.719 -2.078 1 93.94 71 LEU A C 1
ATOM 533 O O . LEU A 1 71 ? 8.305 12.781 -2.357 1 93.94 71 LEU A O 1
ATOM 537 N N . SER A 1 72 ? 6.273 13.586 -1.876 1 95.75 72 SER A N 1
ATOM 538 C CA . SER A 1 72 ? 5.648 12.266 -1.777 1 95.75 72 SER A CA 1
ATOM 539 C C . SER A 1 72 ? 5.137 11.797 -3.135 1 95.75 72 SER A C 1
ATOM 541 O O . SER A 1 72 ? 4.691 12.602 -3.951 1 95.75 72 SER A O 1
ATOM 543 N N . LYS A 1 73 ? 5.242 10.539 -3.381 1 94.06 73 LYS A N 1
ATOM 544 C CA . LYS A 1 73 ? 4.531 9.922 -4.496 1 94.06 73 LYS A CA 1
ATOM 545 C C . LYS A 1 73 ? 3.098 9.57 -4.102 1 94.06 73 LYS A C 1
ATOM 547 O O . LYS A 1 73 ? 2.863 8.992 -3.035 1 94.06 73 LYS A O 1
ATOM 552 N N . VAL A 1 74 ? 2.131 9.891 -4.941 1 96.56 74 VAL A N 1
ATOM 553 C CA . VAL A 1 74 ? 0.726 9.688 -4.605 1 96.56 74 VAL A CA 1
ATOM 554 C C . VAL A 1 74 ? 0.045 8.875 -5.703 1 96.56 74 VAL A C 1
ATOM 556 O O . VAL A 1 74 ? 0.183 9.188 -6.891 1 96.56 74 VAL A O 1
ATOM 559 N N . GLU A 1 75 ? -0.645 7.848 -5.309 1 94.94 75 GLU A N 1
ATOM 560 C CA . GLU A 1 75 ? -1.405 7.016 -6.238 1 94.94 75 GLU A CA 1
ATOM 561 C C . GLU A 1 75 ? -2.889 7.004 -5.879 1 94.94 75 GLU A C 1
ATOM 563 O O . GLU A 1 75 ? -3.248 6.898 -4.703 1 94.94 75 GLU A O 1
ATOM 568 N N . GLY A 1 76 ? -3.781 7.262 -6.859 1 93.88 76 GLY A N 1
ATOM 569 C CA . GLY A 1 76 ? -5.207 7.039 -6.668 1 93.88 76 GLY A CA 1
ATOM 570 C C . GLY A 1 76 ? -5.949 8.281 -6.211 1 93.88 76 GLY A C 1
ATOM 571 O O . GLY A 1 76 ? -7.137 8.219 -5.898 1 93.88 76 GLY A O 1
ATOM 572 N N . ARG A 1 77 ? -5.285 9.383 -6.16 1 92.44 77 ARG A N 1
ATOM 573 C CA . ARG A 1 77 ? -5.906 10.594 -5.637 1 92.44 77 ARG A CA 1
ATOM 574 C C . ARG A 1 77 ? -7.07 11.039 -6.512 1 92.44 77 ARG A C 1
ATOM 576 O O . ARG A 1 77 ? -8.094 11.5 -6.008 1 92.44 77 ARG A O 1
ATOM 583 N N . ALA A 1 78 ? -6.934 10.875 -7.777 1 90.25 78 ALA A N 1
ATOM 584 C CA . ALA A 1 78 ? -7.938 11.359 -8.719 1 90.25 78 ALA A CA 1
ATOM 585 C C . ALA A 1 78 ? -9.289 10.703 -8.461 1 90.25 78 ALA A C 1
ATOM 587 O O . ALA A 1 78 ? -10.32 11.383 -8.438 1 90.25 78 ALA A O 1
ATOM 588 N N . ALA A 1 79 ? -9.391 9.398 -8.18 1 89.75 79 ALA A N 1
ATOM 589 C CA . ALA A 1 79 ? -10.633 8.68 -7.914 1 89.75 79 ALA A CA 1
ATOM 590 C C . ALA A 1 79 ? -11.109 8.922 -6.488 1 89.75 79 ALA A C 1
ATOM 592 O O . ALA A 1 79 ? -12.312 9.07 -6.242 1 89.75 79 ALA A O 1
ATOM 593 N N . GLY A 1 80 ? -10.227 8.984 -5.594 1 93.19 80 GLY A N 1
ATOM 594 C CA . GLY A 1 80 ? -10.523 9.336 -4.211 1 93.19 80 GLY A CA 1
ATOM 595 C C . GLY A 1 80 ? -11.141 8.188 -3.428 1 93.19 80 GLY A C 1
ATOM 596 O O . GLY A 1 80 ? -11.617 8.383 -2.311 1 93.19 80 GLY A O 1
ATOM 597 N N . ASP A 1 81 ? -11.219 6.984 -4.055 1 94.19 81 ASP A N 1
ATOM 598 C CA . ASP A 1 81 ? -11.719 5.801 -3.361 1 94.19 81 ASP A CA 1
ATOM 599 C C . ASP A 1 81 ? -10.633 5.172 -2.492 1 94.19 81 ASP A C 1
ATOM 601 O O . ASP A 1 81 ? -10.922 4.609 -1.436 1 94.19 81 ASP A O 1
ATOM 605 N N . TRP A 1 82 ? -9.492 5.242 -2.941 1 95.06 82 TRP A N 1
ATOM 606 C CA . TRP A 1 82 ? -8.281 4.793 -2.268 1 95.06 82 TRP A CA 1
ATOM 607 C C . TRP A 1 82 ? -7.07 5.59 -2.736 1 95.06 82 TRP A C 1
ATOM 609 O O . TRP A 1 82 ? -6.941 5.898 -3.924 1 95.06 82 TRP A O 1
ATOM 619 N N . VAL A 1 83 ? -6.281 6.016 -1.74 1 97.94 83 VAL A N 1
ATOM 620 C CA . VAL A 1 83 ? -5.078 6.77 -2.076 1 97.94 83 VAL A CA 1
ATOM 621 C C . VAL A 1 83 ? -3.879 6.184 -1.333 1 97.94 83 VAL A C 1
ATOM 623 O O . VAL A 1 83 ? -3.977 5.855 -0.148 1 97.94 83 VAL A O 1
ATOM 626 N N . LEU A 1 84 ? -2.807 5.984 -2.035 1 98 84 LEU A N 1
ATOM 627 C CA . LEU A 1 84 ? -1.521 5.602 -1.464 1 98 84 LEU A CA 1
ATOM 628 C C . LEU A 1 84 ? -0.535 6.766 -1.515 1 98 84 LEU A C 1
ATOM 630 O O . LEU A 1 84 ? -0.336 7.371 -2.57 1 98 84 LEU A O 1
ATOM 634 N N . ILE A 1 85 ? -0.044 7.113 -0.344 1 98.31 85 ILE A N 1
ATOM 635 C CA . ILE A 1 85 ? 0.965 8.164 -0.246 1 98.31 85 ILE A CA 1
ATOM 636 C C . ILE A 1 85 ? 2.289 7.566 0.224 1 98.31 85 ILE A C 1
ATOM 638 O O . ILE A 1 85 ? 2.389 7.07 1.35 1 98.31 85 ILE A O 1
ATOM 642 N N . ASP A 1 86 ? 3.295 7.59 -0.572 1 97 86 ASP A N 1
ATOM 643 C CA . ASP A 1 86 ? 4.637 7.117 -0.24 1 97 86 ASP A CA 1
ATOM 644 C C . ASP A 1 86 ? 5.57 8.289 0.067 1 97 86 ASP A C 1
ATOM 646 O O . ASP A 1 86 ? 5.996 9 -0.842 1 97 86 ASP A O 1
ATOM 650 N N . THR A 1 87 ? 5.93 8.445 1.313 1 96.5 87 THR A N 1
ATOM 651 C CA . THR A 1 87 ? 6.812 9.531 1.728 1 96.5 87 THR A CA 1
ATOM 652 C C . THR A 1 87 ? 8.258 9.055 1.822 1 96.5 87 THR A C 1
ATOM 654 O O . THR A 1 87 ? 9.141 9.812 2.23 1 96.5 87 THR A O 1
ATOM 657 N N . GLY A 1 88 ? 8.5 7.859 1.462 1 93.94 88 GLY A N 1
ATOM 658 C CA . GLY A 1 88 ? 9.797 7.223 1.667 1 93.94 88 GLY A CA 1
ATOM 659 C C . GLY A 1 88 ? 9.852 6.383 2.93 1 93.94 88 GLY A C 1
ATOM 660 O O . GLY A 1 88 ? 9.625 5.172 2.891 1 93.94 88 GLY A O 1
ATOM 661 N N . ASP A 1 89 ? 9.852 7.023 4.117 1 95.44 89 ASP A N 1
ATOM 662 C CA . ASP A 1 89 ? 10.016 6.34 5.395 1 95.44 89 ASP A CA 1
ATOM 663 C C . ASP A 1 89 ? 8.664 5.984 6.008 1 95.44 89 ASP A C 1
ATOM 665 O O . ASP A 1 89 ? 8.578 5.137 6.898 1 95.44 89 ASP A O 1
ATOM 669 N N . VAL A 1 90 ? 7.621 6.664 5.562 1 98.31 90 VAL A N 1
ATOM 670 C CA . VAL A 1 90 ? 6.262 6.418 6.031 1 98.31 90 VAL A CA 1
ATOM 671 C C . VAL A 1 90 ? 5.332 6.211 4.84 1 98.31 90 VAL A C 1
ATOM 673 O O . VAL A 1 90 ? 5.219 7.086 3.975 1 98.31 90 VAL A O 1
ATOM 676 N N . ILE A 1 91 ? 4.699 5.039 4.766 1 98.56 91 ILE A N 1
ATOM 677 C CA . ILE A 1 91 ? 3.703 4.746 3.74 1 98.56 91 ILE A CA 1
ATOM 678 C C . ILE A 1 91 ? 2.301 4.957 4.305 1 98.56 91 ILE A C 1
ATOM 680 O O . ILE A 1 91 ? 1.979 4.453 5.383 1 98.56 91 ILE A O 1
ATOM 684 N N . VAL A 1 92 ? 1.456 5.711 3.605 1 98.88 92 VAL A N 1
ATOM 685 C CA . VAL A 1 92 ? 0.13 6.047 4.113 1 98.88 92 VAL A CA 1
ATOM 686 C C . VAL A 1 92 ? -0.938 5.555 3.141 1 98.88 92 VAL A C 1
ATOM 688 O O . VAL A 1 92 ? -0.863 5.824 1.938 1 98.88 92 VAL A O 1
ATOM 691 N N . HIS A 1 93 ? -1.815 4.781 3.596 1 98.75 93 HIS A N 1
ATOM 692 C CA . HIS A 1 93 ? -3.037 4.434 2.877 1 98.75 93 HIS A CA 1
ATOM 693 C C . HIS A 1 93 ? -4.234 5.195 3.43 1 98.75 93 HIS A C 1
ATOM 695 O O . HIS A 1 93 ? -4.453 5.223 4.645 1 98.75 93 HIS A O 1
ATOM 701 N N . VAL A 1 94 ? -4.996 5.84 2.566 1 98.81 94 VAL A N 1
ATOM 702 C CA . VAL A 1 94 ? -6.281 6.43 2.924 1 98.81 94 VAL A CA 1
ATOM 703 C C . VAL A 1 94 ? -7.379 5.871 2.018 1 98.81 94 VAL A C 1
ATOM 705 O O . VAL A 1 94 ? -7.234 5.863 0.793 1 98.81 94 VAL A O 1
ATOM 708 N N . PHE A 1 95 ? -8.438 5.352 2.611 1 98.31 95 PHE A N 1
ATOM 709 C CA . PHE A 1 95 ? -9.445 4.707 1.774 1 98.31 95 PHE A CA 1
ATOM 710 C C . PHE A 1 95 ? -10.844 4.969 2.316 1 98.31 95 PHE A C 1
ATOM 712 O O . PHE A 1 95 ? -11 5.512 3.412 1 98.31 95 PHE A O 1
ATOM 719 N N . ARG A 1 96 ? -11.844 4.629 1.492 1 98.25 96 ARG A N 1
ATOM 720 C CA . ARG A 1 96 ? -13.242 4.648 1.901 1 98.25 96 ARG A CA 1
ATOM 721 C C . ARG A 1 96 ? -13.742 3.244 2.207 1 98.25 96 ARG A C 1
ATOM 723 O O . ARG A 1 96 ? -13.914 2.43 1.297 1 98.25 96 ARG A O 1
ATOM 730 N N . PRO A 1 97 ? -14.086 3.014 3.439 1 96.75 97 PRO A N 1
ATOM 731 C CA . PRO A 1 97 ? -14.461 1.644 3.795 1 96.75 97 PRO A CA 1
ATOM 732 C C . PRO A 1 97 ? -15.68 1.144 3.023 1 96.75 97 PRO A C 1
ATOM 734 O O . PRO A 1 97 ? -15.688 0.006 2.547 1 96.75 97 PRO A O 1
ATOM 737 N N . GLU A 1 98 ? -16.656 1.946 2.814 1 96 98 GLU A N 1
ATOM 738 C CA . GLU A 1 98 ? -17.875 1.526 2.152 1 96 98 GLU A CA 1
ATOM 739 C C . GLU A 1 98 ? -17.641 1.2 0.683 1 96 98 GLU A C 1
ATOM 741 O O . GLU A 1 98 ? -18.219 0.256 0.145 1 96 98 GLU A O 1
ATOM 746 N N . VAL A 1 99 ? -16.891 1.966 0.015 1 95.56 99 VAL A N 1
ATOM 747 C CA . VAL A 1 99 ? -16.562 1.741 -1.39 1 95.56 99 VAL A CA 1
ATOM 748 C C . VAL A 1 99 ? -15.742 0.46 -1.532 1 95.56 99 VAL A C 1
ATOM 750 O O . VAL A 1 99 ? -15.977 -0.334 -2.447 1 95.56 99 VAL A O 1
ATOM 753 N N . ARG A 1 100 ? -14.859 0.283 -0.714 1 94.12 100 ARG A N 1
ATOM 754 C CA . ARG A 1 100 ? -14.039 -0.927 -0.746 1 94.12 100 ARG A CA 1
ATOM 755 C C . ARG A 1 100 ? -14.906 -2.172 -0.553 1 94.12 100 ARG A C 1
ATOM 757 O O . ARG A 1 100 ? -14.742 -3.16 -1.271 1 94.12 100 ARG A O 1
ATOM 764 N N . GLU A 1 101 ? -15.789 -2.107 0.386 1 93.5 101 GLU A N 1
ATOM 765 C CA . GLU A 1 101 ? -16.703 -3.227 0.63 1 93.5 101 GLU A CA 1
ATOM 766 C C . GLU A 1 101 ? -17.547 -3.529 -0.602 1 93.5 101 GLU A C 1
ATOM 768 O O . GLU A 1 101 ? -17.734 -4.695 -0.964 1 93.5 101 GLU A O 1
ATOM 773 N N . PHE A 1 102 ? -18.094 -2.502 -1.202 1 93.25 102 PHE A N 1
ATOM 774 C CA . PHE A 1 102 ? -18.906 -2.65 -2.404 1 93.25 102 PHE A CA 1
ATOM 775 C C . PHE A 1 102 ? -18.094 -3.307 -3.521 1 93.25 102 PHE A C 1
ATOM 777 O O . PHE A 1 102 ? -18.578 -4.25 -4.16 1 93.25 102 PHE A O 1
ATOM 784 N N . TYR A 1 103 ? -16.859 -2.865 -3.758 1 89.5 103 TYR A N 1
ATOM 785 C CA . TYR A 1 103 ? -16.016 -3.416 -4.809 1 89.5 103 TYR A CA 1
ATOM 786 C C . TYR A 1 103 ? -15.688 -4.879 -4.531 1 89.5 103 TYR A C 1
ATOM 788 O O . TYR A 1 103 ? -15.625 -5.691 -5.457 1 89.5 103 TYR A O 1
ATOM 796 N N . GLN A 1 104 ? -15.438 -5.191 -3.32 1 87.88 104 GLN A N 1
ATOM 797 C CA . GLN A 1 104 ? -15.148 -6.574 -2.951 1 87.88 104 GLN A CA 1
ATOM 798 C C . GLN A 1 104 ? -16.344 -7.477 -3.242 1 87.88 104 GLN A C 1
ATOM 800 O O . GLN A 1 104 ? -16.188 -8.586 -3.748 1 87.88 104 GLN A O 1
ATOM 805 N N . LEU A 1 105 ? -17.516 -6.992 -2.934 1 87.19 105 LEU A N 1
ATOM 806 C CA . LEU A 1 105 ? -18.734 -7.75 -3.199 1 87.19 105 LEU A CA 1
ATOM 807 C C . LEU A 1 105 ? -18.953 -7.918 -4.699 1 87.19 105 LEU A C 1
ATOM 809 O O . LEU A 1 105 ? -19.328 -9 -5.156 1 87.19 105 LEU A O 1
ATOM 813 N N . GLU A 1 106 ? -18.75 -6.891 -5.41 1 85.75 106 GLU A N 1
ATOM 814 C CA . GLU A 1 106 ? -18.906 -6.938 -6.859 1 85.75 106 GLU A CA 1
ATOM 815 C C . GLU A 1 106 ? -17.969 -7.949 -7.496 1 85.75 106 GLU A C 1
ATOM 817 O O . GLU A 1 106 ? -18.328 -8.648 -8.438 1 85.75 106 GLU A O 1
ATOM 822 N N . LYS A 1 107 ? -16.75 -7.973 -7.09 1 81.25 107 LYS A N 1
ATOM 823 C CA . LYS A 1 107 ? -15.766 -8.93 -7.594 1 81.25 107 LYS A CA 1
ATOM 824 C C . LYS A 1 107 ? -16.219 -10.367 -7.344 1 81.25 107 LYS A C 1
ATOM 826 O O . LYS A 1 107 ? -15.977 -11.25 -8.164 1 81.25 107 LYS A O 1
ATOM 831 N N . MET A 1 108 ? -16.859 -10.547 -6.242 1 76.19 108 MET A N 1
ATOM 832 C CA . MET A 1 108 ? -17.344 -11.875 -5.879 1 76.19 108 MET A CA 1
ATOM 833 C C . MET A 1 108 ? -18.453 -12.32 -6.824 1 76.19 108 MET A C 1
ATOM 835 O O . MET A 1 108 ? -18.562 -13.508 -7.141 1 76.19 108 MET A O 1
ATOM 839 N N . TRP A 1 109 ? -19.203 -11.281 -7.336 1 76.19 109 TRP A N 1
ATOM 840 C CA . TRP A 1 109 ? -20.344 -11.625 -8.172 1 76.19 109 TRP A CA 1
ATOM 841 C C . TRP A 1 109 ? -19.938 -11.664 -9.648 1 76.19 109 TRP A C 1
ATOM 843 O O . TRP A 1 109 ? -20.703 -12.172 -10.484 1 76.19 109 TRP A O 1
ATOM 853 N N . GLN A 1 110 ? -18.797 -11.055 -9.992 1 69.69 110 GLN A N 1
ATOM 854 C CA . GLN A 1 110 ? -18.328 -11.078 -11.375 1 69.69 110 GLN A CA 1
ATOM 855 C C . GLN A 1 110 ? -17.859 -12.477 -11.773 1 69.69 110 GLN A C 1
ATOM 857 O O . GLN A 1 110 ? -17.188 -13.156 -10.992 1 69.69 110 GLN A O 1
ATOM 862 N N . THR A 1 111 ? -18.578 -13.188 -12.609 1 58.62 111 THR A N 1
ATOM 863 C CA . THR A 1 111 ? -18.203 -14.477 -13.188 1 58.62 111 THR A CA 1
ATOM 864 C C . THR A 1 111 ? -16.984 -14.328 -14.086 1 58.62 111 THR A C 1
ATOM 866 O O . THR A 1 111 ? -16.938 -13.469 -14.969 1 58.62 111 THR A O 1
ATOM 869 N N . PRO A 1 112 ? -15.695 -14.836 -13.781 1 57.44 112 PRO A N 1
ATOM 870 C CA . PRO A 1 112 ? -14.523 -14.688 -14.633 1 57.44 112 PRO A CA 1
ATOM 871 C C . PRO A 1 112 ? -14.875 -14.633 -16.125 1 57.44 112 PRO A C 1
ATOM 873 O O . PRO A 1 112 ? -14.195 -13.961 -16.891 1 57.44 112 PRO A O 1
ATOM 876 N N . GLY A 1 113 ? -15.609 -15.5 -16.734 1 50.06 113 GLY A N 1
ATOM 877 C CA . GLY A 1 113 ? -15.953 -15.703 -18.125 1 50.06 113 GLY A CA 1
ATOM 878 C C . GLY A 1 113 ? -16.844 -14.617 -18.688 1 50.06 113 GLY A C 1
ATOM 879 O O . GLY A 1 113 ? -17.156 -14.609 -19.891 1 50.06 113 GLY A O 1
ATOM 880 N N . GLU A 1 114 ? -17.562 -13.914 -17.906 1 48.09 114 GLU A N 1
ATOM 881 C CA . GLU A 1 114 ? -18.578 -13.047 -18.5 1 48.09 114 GLU A CA 1
ATOM 882 C C . GLU A 1 114 ? -17.984 -11.703 -18.906 1 48.09 114 GLU A C 1
ATOM 884 O O . GLU A 1 114 ? -17.812 -10.812 -18.062 1 48.09 114 GLU A O 1
ATOM 889 N N . THR A 1 115 ? -16.766 -11.656 -19.531 1 45.44 115 THR A N 1
ATOM 890 C CA . THR A 1 115 ? -16.453 -10.469 -20.328 1 45.44 115 THR A CA 1
ATOM 891 C C . THR A 1 115 ? -17.625 -10.07 -21.203 1 45.44 115 THR A C 1
ATOM 893 O O . THR A 1 115 ? -18.062 -10.844 -22.062 1 45.44 115 THR A O 1
ATOM 896 N N . VAL A 1 116 ? -18.594 -9.352 -20.859 1 41.59 116 VAL A N 1
ATOM 897 C CA . VAL A 1 116 ? -19.641 -8.867 -21.766 1 41.59 116 VAL A CA 1
ATOM 898 C C . VAL A 1 116 ? -19.016 -8.289 -23.031 1 41.59 116 VAL A C 1
ATOM 900 O O . VAL A 1 116 ? -18.125 -7.438 -22.953 1 41.59 116 VAL A O 1
ATOM 903 N N . GLU A 1 117 ? -18.703 -9.031 -24.125 1 35.28 117 GLU A N 1
ATOM 904 C CA . GLU A 1 117 ? -18.578 -8.523 -25.484 1 35.28 117 GLU A CA 1
ATOM 905 C C . GLU A 1 117 ? -19.609 -7.449 -25.781 1 35.28 117 GLU A C 1
ATOM 907 O O . GLU A 1 117 ? -20.812 -7.695 -25.672 1 35.28 117 GLU A O 1
ATOM 912 N N . ALA A 1 118 ? -19.422 -6.262 -25.453 1 36.72 118 ALA A N 1
ATOM 913 C CA . ALA A 1 118 ? -20.203 -5.238 -26.156 1 36.72 118 ALA A CA 1
ATOM 914 C C . ALA A 1 118 ? -20.234 -5.512 -27.656 1 36.72 118 ALA A C 1
ATOM 916 O O . ALA A 1 118 ? -19.203 -5.516 -28.312 1 36.72 118 ALA A O 1
ATOM 917 N N . GLN A 1 119 ? -20.984 -6.461 -28.078 1 26.06 119 GLN A N 1
ATOM 918 C CA . GLN A 1 119 ? -21.344 -6.422 -29.5 1 26.06 119 GLN A CA 1
ATOM 919 C C . GLN A 1 119 ? -22.078 -5.125 -29.844 1 26.06 119 GLN A C 1
ATOM 921 O O . GLN A 1 119 ? -22.906 -4.652 -29.078 1 26.06 119 GLN A O 1
ATOM 926 N N . MET B 1 1 ? -19.656 -28 -8.398 1 37.78 1 MET B N 1
ATOM 927 C CA . MET B 1 1 ? -18.828 -27.719 -7.23 1 37.78 1 MET B CA 1
ATOM 928 C C . MET B 1 1 ? -18.969 -26.25 -6.816 1 37.78 1 MET B C 1
ATOM 930 O O . MET B 1 1 ? -18.719 -25.359 -7.625 1 37.78 1 MET B O 1
ATOM 934 N N . THR B 1 2 ? -19.875 -25.828 -6.062 1 47.47 2 THR B N 1
ATOM 935 C CA . THR B 1 2 ? -20.203 -24.453 -5.723 1 47.47 2 THR B CA 1
ATOM 936 C C . THR B 1 2 ? -18.938 -23.641 -5.48 1 47.47 2 THR B C 1
ATOM 938 O O . THR B 1 2 ? -18.109 -24 -4.66 1 47.47 2 THR B O 1
ATOM 941 N N . MET B 1 3 ? -18.297 -23.203 -6.406 1 53.03 3 MET B N 1
ATOM 942 C CA . MET B 1 3 ? -17.016 -22.5 -6.289 1 53.03 3 MET B CA 1
ATOM 943 C C . MET B 1 3 ? -16.969 -21.641 -5.031 1 53.03 3 MET B C 1
ATOM 945 O O . MET B 1 3 ? -17.781 -20.734 -4.867 1 53.03 3 MET B O 1
ATOM 949 N N . GLN B 1 4 ? -16.891 -22.297 -3.793 1 64.12 4 GLN B N 1
ATOM 950 C CA . GLN B 1 4 ? -16.844 -21.609 -2.506 1 64.12 4 GLN B CA 1
ATOM 951 C C . GLN B 1 4 ? -15.922 -20.391 -2.57 1 64.12 4 GLN B C 1
ATOM 953 O O . GLN B 1 4 ? -14.852 -20.438 -3.188 1 64.12 4 GLN B O 1
ATOM 958 N N . THR B 1 5 ? -16.406 -19.234 -2.357 1 80.5 5 THR B N 1
ATOM 959 C CA . THR B 1 5 ? -15.641 -18 -2.277 1 80.5 5 THR B CA 1
ATOM 960 C C . THR B 1 5 ? -14.453 -18.156 -1.327 1 80.5 5 THR B C 1
ATOM 962 O O . THR B 1 5 ? -14.625 -18.594 -0.185 1 80.5 5 THR B O 1
ATOM 965 N N . PRO B 1 6 ? -13.312 -17.953 -1.861 1 87.94 6 PRO B N 1
ATOM 966 C CA . PRO B 1 6 ? -12.148 -18.125 -0.983 1 87.94 6 PRO B CA 1
ATOM 967 C C . PRO B 1 6 ? -12.211 -17.25 0.268 1 87.94 6 PRO B C 1
ATOM 969 O O . PRO B 1 6 ? -12.812 -16.172 0.242 1 87.94 6 PRO B O 1
ATOM 972 N N . THR B 1 7 ? -11.695 -17.797 1.334 1 93.75 7 THR B N 1
ATOM 973 C CA . THR B 1 7 ? -11.523 -17.016 2.545 1 93.75 7 THR B CA 1
ATOM 974 C C . THR B 1 7 ? -10.25 -16.172 2.463 1 93.75 7 THR B C 1
ATOM 976 O O . THR B 1 7 ? -9.375 -16.438 1.634 1 93.75 7 THR B O 1
ATOM 979 N N . SER B 1 8 ? -10.18 -15.195 3.334 1 96.62 8 SER B N 1
ATOM 980 C CA . SER B 1 8 ? -8.969 -14.375 3.383 1 96.62 8 SER B CA 1
ATOM 981 C C . SER B 1 8 ? -7.742 -15.219 3.701 1 96.62 8 SER B C 1
ATOM 983 O O . SER B 1 8 ? -6.66 -14.977 3.16 1 96.62 8 SER B O 1
ATOM 985 N N . ASP B 1 9 ? -7.945 -16.297 4.469 1 97.62 9 ASP B N 1
ATOM 986 C CA . ASP B 1 9 ? -6.836 -17.172 4.832 1 97.62 9 ASP B CA 1
ATOM 987 C C . ASP B 1 9 ? -6.379 -18 3.637 1 97.62 9 ASP B C 1
ATOM 989 O O . ASP B 1 9 ? -5.184 -18.219 3.445 1 97.62 9 ASP B O 1
ATOM 993 N N . SER B 1 10 ? -7.332 -18.469 2.92 1 97.38 10 SER B N 1
ATOM 994 C CA . SER B 1 10 ? -6.965 -19.25 1.738 1 97.38 10 SER B CA 1
ATOM 995 C C . SER B 1 10 ? -6.281 -18.375 0.694 1 97.38 10 SER B C 1
ATOM 997 O O . SER B 1 10 ? -5.344 -18.812 0.025 1 97.38 10 SER B O 1
ATOM 999 N N . THR B 1 11 ? -6.82 -17.125 0.521 1 97.62 11 THR B N 1
ATOM 1000 C CA . THR B 1 11 ? -6.176 -16.172 -0.377 1 97.62 11 THR B CA 1
ATOM 1001 C C . THR B 1 11 ? -4.75 -15.883 0.078 1 97.62 11 THR B C 1
ATOM 1003 O O . THR B 1 11 ? -3.824 -15.859 -0.737 1 97.62 11 THR B O 1
ATOM 1006 N N . LEU B 1 12 ? -4.531 -15.703 1.386 1 98.75 12 LEU B N 1
ATOM 1007 C CA . LEU B 1 12 ? -3.201 -15.453 1.928 1 98.75 12 LEU B CA 1
ATOM 1008 C C . LEU B 1 12 ? -2.27 -16.625 1.626 1 98.75 12 LEU B C 1
ATOM 1010 O O . LEU B 1 12 ? -1.132 -16.422 1.193 1 98.75 12 LEU B O 1
ATOM 1014 N N . ALA B 1 13 ? -2.797 -17.828 1.846 1 98.69 13 ALA B N 1
ATOM 1015 C CA . ALA B 1 13 ? -1.985 -19.016 1.584 1 98.69 13 ALA B CA 1
ATOM 1016 C C . ALA B 1 13 ? -1.551 -19.062 0.123 1 98.69 13 ALA B C 1
ATOM 1018 O O . ALA B 1 13 ? -0.401 -19.406 -0.177 1 98.69 13 ALA B O 1
ATOM 1019 N N . ALA B 1 14 ? -2.473 -18.75 -0.729 1 98.5 14 ALA B N 1
ATOM 1020 C CA . ALA B 1 14 ? -2.174 -18.75 -2.158 1 98.5 14 ALA B CA 1
ATOM 1021 C C . ALA B 1 14 ? -1.156 -17.656 -2.508 1 98.5 14 ALA B C 1
ATOM 1023 O O . ALA B 1 14 ? -0.261 -17.891 -3.326 1 98.5 14 ALA B O 1
ATOM 1024 N N . VAL B 1 15 ? -1.286 -16.469 -1.951 1 98.88 15 VAL B N 1
ATOM 1025 C CA . VAL B 1 15 ? -0.362 -15.359 -2.168 1 98.88 15 VAL B CA 1
ATOM 1026 C C . VAL B 1 15 ? 1.045 -15.766 -1.738 1 98.88 15 VAL B C 1
ATOM 1028 O O . VAL B 1 15 ? 2.004 -15.602 -2.496 1 98.88 15 VAL B O 1
ATOM 1031 N N . LEU B 1 16 ? 1.155 -16.375 -0.543 1 98.94 16 LEU B N 1
ATOM 1032 C CA . LEU B 1 16 ? 2.457 -16.75 -0.004 1 98.94 16 LEU B CA 1
ATOM 1033 C C . LEU B 1 16 ? 3.102 -17.844 -0.848 1 98.94 16 LEU B C 1
ATOM 1035 O O . LEU B 1 16 ? 4.309 -17.812 -1.093 1 98.94 16 LEU B O 1
ATOM 1039 N N . LYS B 1 17 ? 2.295 -18.781 -1.25 1 98.88 17 LYS B N 1
ATOM 1040 C CA . LYS B 1 17 ? 2.797 -19.844 -2.121 1 98.88 17 LYS B CA 1
ATOM 1041 C C . LYS B 1 17 ? 3.324 -19.281 -3.434 1 98.88 17 LYS B C 1
ATOM 1043 O O . LYS B 1 17 ? 4.398 -19.672 -3.9 1 98.88 17 LYS B O 1
ATOM 1048 N N . SER B 1 18 ? 2.574 -18.328 -4.043 1 98.88 18 SER B N 1
ATOM 1049 C CA . SER B 1 18 ? 2.977 -17.703 -5.301 1 98.88 18 SER B CA 1
ATOM 1050 C C . SER B 1 18 ? 4.293 -16.953 -5.148 1 98.88 18 SER B C 1
ATOM 1052 O O . SER B 1 18 ? 5.184 -17.078 -5.988 1 98.88 18 SER B O 1
ATOM 1054 N N . LEU B 1 19 ? 4.445 -16.172 -4.07 1 98.94 19 LEU B N 1
ATOM 1055 C CA . LEU B 1 19 ? 5.668 -15.414 -3.803 1 98.94 19 LEU B CA 1
ATOM 1056 C C . LEU B 1 19 ? 6.859 -16.359 -3.641 1 98.94 19 LEU B C 1
ATOM 1058 O O . LEU B 1 19 ? 7.945 -16.078 -4.16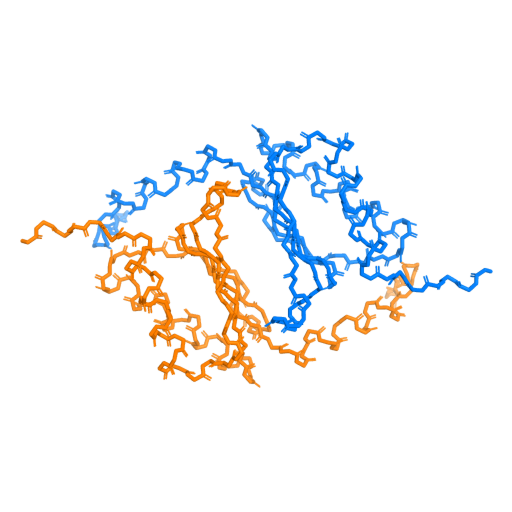 1 98.94 19 LEU B O 1
ATOM 1062 N N . ASP B 1 20 ? 6.645 -17.516 -2.957 1 98.88 20 ASP B N 1
ATOM 1063 C CA . ASP B 1 20 ? 7.695 -18.516 -2.758 1 98.88 20 ASP B CA 1
ATOM 1064 C C . ASP B 1 20 ? 8.125 -19.125 -4.086 1 98.88 20 ASP B C 1
ATOM 1066 O O . ASP B 1 20 ? 9.32 -19.234 -4.371 1 98.88 20 ASP B O 1
ATOM 1070 N N . GLU B 1 21 ? 7.188 -19.484 -4.848 1 98.69 21 GLU B N 1
ATOM 1071 C CA . GLU B 1 21 ? 7.453 -20.109 -6.141 1 98.69 21 GLU B CA 1
ATOM 1072 C C . GLU B 1 21 ? 8.25 -19.188 -7.051 1 98.69 21 GLU B C 1
ATOM 1074 O O . GLU B 1 21 ? 9.055 -19.641 -7.859 1 98.69 21 GLU B O 1
ATOM 1079 N N . ASP B 1 22 ? 8.008 -17.906 -6.926 1 98.81 22 ASP B N 1
ATOM 1080 C CA . ASP B 1 22 ? 8.672 -16.938 -7.793 1 98.81 22 ASP B CA 1
ATOM 1081 C C . ASP B 1 22 ? 9.898 -16.344 -7.109 1 98.81 22 ASP B C 1
ATOM 1083 O O . ASP B 1 22 ? 10.445 -15.344 -7.578 1 98.81 22 ASP B O 1
ATOM 1087 N N . LYS B 1 23 ? 10.297 -16.891 -5.918 1 98.69 23 LYS B N 1
ATOM 1088 C CA . LYS B 1 23 ? 11.539 -16.609 -5.207 1 98.69 23 LYS B CA 1
ATOM 1089 C C . LYS B 1 23 ? 11.586 -15.172 -4.719 1 98.69 23 LYS B C 1
ATOM 1091 O O . LYS B 1 23 ? 12.641 -14.531 -4.762 1 98.69 23 LYS B O 1
ATOM 1096 N N . ALA B 1 24 ? 10.406 -14.672 -4.398 1 98.81 24 ALA B N 1
ATOM 1097 C CA . ALA B 1 24 ? 10.391 -13.391 -3.699 1 98.81 24 ALA B CA 1
ATOM 1098 C C . ALA B 1 24 ? 11.164 -13.477 -2.385 1 98.81 24 ALA B C 1
ATOM 1100 O O . ALA B 1 24 ? 11.242 -14.539 -1.773 1 98.81 24 ALA B O 1
ATOM 1101 N N . GLU B 1 25 ? 11.711 -12.391 -1.922 1 98.62 25 GLU B N 1
ATOM 1102 C CA . GLU B 1 25 ? 12.547 -12.383 -0.723 1 98.62 25 GLU B CA 1
ATOM 1103 C C . GLU B 1 25 ? 11.938 -11.5 0.365 1 98.62 25 GLU B C 1
ATOM 1105 O O . GLU B 1 25 ? 11.047 -10.695 0.092 1 98.62 25 GLU B O 1
ATOM 1110 N N . ASP B 1 26 ? 12.391 -11.695 1.613 1 98.31 26 ASP B N 1
ATOM 1111 C CA . ASP B 1 26 ? 12.047 -10.867 2.768 1 98.31 26 ASP B CA 1
ATOM 1112 C C . ASP B 1 26 ? 10.539 -10.719 2.906 1 98.31 26 ASP B C 1
ATOM 1114 O O . ASP B 1 26 ? 10.031 -9.602 3.035 1 98.31 26 ASP B O 1
ATOM 1118 N N . VAL B 1 27 ? 9.859 -11.836 2.822 1 98.88 27 VAL B N 1
ATOM 1119 C CA . VAL B 1 27 ? 8.398 -11.812 2.867 1 98.88 27 VAL B CA 1
ATOM 1120 C C . VAL B 1 27 ? 7.93 -11.578 4.301 1 98.88 27 VAL B C 1
ATOM 1122 O O . VAL B 1 27 ? 8.32 -12.305 5.219 1 98.88 27 VAL B O 1
ATOM 1125 N N . VAL B 1 28 ? 7.109 -10.539 4.465 1 98.56 28 VAL B N 1
ATOM 1126 C CA . VAL B 1 28 ? 6.555 -10.156 5.762 1 98.56 28 VAL B CA 1
ATOM 1127 C C . VAL B 1 28 ? 5.031 -10.188 5.699 1 98.56 28 VAL B C 1
ATOM 1129 O O . VAL B 1 28 ? 4.434 -9.727 4.727 1 98.56 28 VAL B O 1
ATOM 1132 N N . GLN B 1 29 ? 4.438 -10.797 6.691 1 98.62 29 GLN B N 1
ATOM 1133 C CA . GLN B 1 29 ? 2.986 -10.805 6.82 1 98.62 29 GLN B CA 1
ATOM 1134 C C . GLN B 1 29 ? 2.525 -9.891 7.953 1 98.62 29 GLN B C 1
ATOM 1136 O O . GLN B 1 29 ? 3.088 -9.922 9.047 1 98.62 29 GLN B O 1
ATOM 1141 N N . ILE B 1 30 ? 1.597 -9.125 7.66 1 98.12 30 ILE B N 1
ATOM 1142 C CA . ILE B 1 30 ? 1.006 -8.227 8.648 1 98.12 30 ILE B CA 1
ATOM 1143 C C . ILE B 1 30 ? -0.475 -8.562 8.82 1 98.12 30 ILE B C 1
ATOM 1145 O O . ILE B 1 30 ? -1.229 -8.594 7.848 1 98.12 30 ILE B O 1
ATOM 1149 N N . ASP B 1 31 ? -0.879 -8.82 10.047 1 98.06 31 ASP B N 1
ATOM 1150 C CA . ASP B 1 31 ? -2.279 -9.078 10.367 1 98.06 31 ASP B CA 1
ATOM 1151 C C . ASP B 1 31 ? -3.045 -7.77 10.57 1 98.06 31 ASP B C 1
ATOM 1153 O O . ASP B 1 31 ? -2.699 -6.973 11.445 1 98.06 31 ASP B O 1
ATOM 1157 N N . LEU B 1 32 ? -4.07 -7.555 9.773 1 98 32 LEU B N 1
ATOM 1158 C CA . LEU B 1 32 ? -4.844 -6.316 9.836 1 98 32 LEU B CA 1
ATOM 1159 C C . LEU B 1 32 ? -6.191 -6.551 10.508 1 98 32 LEU B C 1
ATOM 1161 O O . LEU B 1 32 ? -6.934 -5.598 10.766 1 98 32 LEU B O 1
ATOM 1165 N N . ARG B 1 33 ? -6.523 -7.789 10.742 1 96.94 33 ARG B N 1
ATOM 1166 C CA . ARG B 1 33 ? -7.828 -8.109 11.312 1 96.94 33 ARG B CA 1
ATOM 1167 C C . ARG B 1 33 ? -8.031 -7.383 12.641 1 96.94 33 ARG B C 1
ATOM 1169 O O . ARG B 1 33 ? -7.152 -7.391 13.508 1 96.94 33 ARG B O 1
ATOM 1176 N N . GLY B 1 34 ? -9.164 -6.766 12.766 1 95.69 34 GLY B N 1
ATOM 1177 C CA . GLY B 1 34 ? -9.477 -6.047 13.992 1 95.69 34 GLY B CA 1
ATOM 1178 C C . GLY B 1 34 ? -8.789 -4.699 14.086 1 95.69 34 GLY B C 1
ATOM 1179 O O . GLY B 1 34 ? -9.039 -3.932 15.016 1 95.69 34 GLY B O 1
ATOM 1180 N N . LYS B 1 35 ? -7.906 -4.324 13.117 1 96.31 35 LYS B N 1
ATOM 1181 C CA . LYS B 1 35 ? -7.148 -3.074 13.141 1 96.31 35 LYS B CA 1
ATOM 1182 C C . LYS B 1 35 ? -7.637 -2.111 12.07 1 96.31 35 LYS B C 1
ATOM 1184 O O . LYS B 1 35 ? -7.707 -0.902 12.297 1 96.31 35 LYS B O 1
ATOM 1189 N N . SER B 1 36 ? -7.945 -2.643 10.945 1 96.5 36 SER B N 1
ATOM 1190 C CA . SER B 1 36 ? -8.367 -1.822 9.812 1 96.5 36 SER B CA 1
ATOM 1191 C C . SER B 1 36 ? -9.383 -2.562 8.945 1 96.5 36 SER B C 1
ATOM 1193 O O . SER B 1 36 ? -9.352 -3.791 8.859 1 96.5 36 SER B O 1
ATOM 1195 N N . GLU B 1 37 ? -10.18 -1.84 8.289 1 95.75 37 GLU B N 1
ATOM 1196 C CA . GLU B 1 37 ? -11.148 -2.41 7.359 1 95.75 37 GLU B CA 1
ATOM 1197 C C . GLU B 1 37 ? -10.555 -2.562 5.965 1 95.75 37 GLU B C 1
ATOM 1199 O O . GLU B 1 37 ? -11.234 -2.992 5.031 1 95.75 37 GLU B O 1
ATOM 1204 N N . MET B 1 38 ? -9.305 -2.205 5.746 1 96.38 38 MET B N 1
ATOM 1205 C CA . MET B 1 38 ? -8.648 -2.213 4.438 1 96.38 38 MET B CA 1
ATOM 1206 C C . MET B 1 38 ? -8.523 -3.633 3.9 1 96.38 38 MET B C 1
ATOM 1208 O O . MET B 1 38 ? -8.555 -3.848 2.688 1 96.38 38 MET B O 1
ATOM 1212 N N . GLY B 1 39 ? -8.445 -4.594 4.699 1 96.75 39 GLY B N 1
ATOM 1213 C CA . GLY B 1 39 ? -8.281 -6.012 4.418 1 96.75 39 GLY B CA 1
ATOM 1214 C C . GLY B 1 39 ? -7.914 -6.824 5.645 1 96.75 39 GLY B C 1
ATOM 1215 O O . GLY B 1 39 ? -7.762 -6.277 6.738 1 96.75 39 GLY B O 1
ATOM 1216 N N . ASP B 1 40 ? -7.762 -8.086 5.461 1 97.94 40 ASP B N 1
ATOM 1217 C CA . ASP B 1 40 ? -7.469 -8.961 6.594 1 97.94 40 ASP B CA 1
ATOM 1218 C C . ASP B 1 40 ? -5.965 -9.156 6.762 1 97.94 40 ASP B C 1
ATOM 1220 O O . ASP B 1 40 ? -5.484 -9.391 7.871 1 97.94 40 ASP B O 1
ATOM 1224 N N . HIS B 1 41 ? -5.242 -9.055 5.586 1 98.62 41 HIS B N 1
ATOM 1225 C CA . HIS B 1 41 ? -3.805 -9.289 5.621 1 98.62 41 HIS B CA 1
ATOM 1226 C C . HIS B 1 41 ? -3.066 -8.328 4.688 1 98.62 41 HIS B C 1
ATOM 1228 O O . HIS B 1 41 ? -3.613 -7.91 3.666 1 98.62 41 HIS B O 1
ATOM 1234 N N . MET B 1 42 ? -1.926 -8.023 5.059 1 98.69 42 MET B N 1
ATOM 1235 C CA . MET B 1 42 ? -0.971 -7.371 4.168 1 98.69 42 MET B CA 1
ATOM 1236 C C . MET B 1 42 ? 0.322 -8.172 4.07 1 98.69 42 MET B C 1
ATOM 1238 O O . MET B 1 42 ? 0.799 -8.711 5.074 1 98.69 42 MET B O 1
ATOM 1242 N N . VAL B 1 43 ? 0.812 -8.281 2.885 1 98.94 43 VAL B N 1
ATOM 1243 C CA . VAL B 1 43 ? 2.061 -8.984 2.625 1 98.94 43 VAL B CA 1
ATOM 1244 C C . VAL B 1 43 ? 3.041 -8.062 1.911 1 98.94 43 VAL B C 1
ATOM 1246 O O . VAL B 1 43 ? 2.662 -7.344 0.983 1 98.94 43 VAL B O 1
ATOM 1249 N N . ILE B 1 44 ? 4.242 -7.996 2.42 1 98.88 44 ILE B N 1
ATOM 1250 C CA . ILE B 1 44 ? 5.305 -7.219 1.793 1 98.88 44 ILE B CA 1
ATOM 1251 C C . ILE B 1 44 ? 6.457 -8.141 1.394 1 98.88 44 ILE B C 1
ATOM 1253 O O . ILE B 1 44 ? 6.871 -9 2.174 1 98.88 44 ILE B O 1
ATOM 1257 N N . ALA B 1 45 ? 6.887 -8.008 0.186 1 98.88 45 ALA B N 1
ATOM 1258 C CA . ALA B 1 45 ? 7.988 -8.828 -0.313 1 98.88 45 ALA B CA 1
ATOM 1259 C C . ALA B 1 45 ? 8.922 -8.016 -1.198 1 98.88 45 ALA B C 1
ATOM 1261 O O . ALA B 1 45 ? 8.586 -6.906 -1.615 1 98.88 45 ALA B O 1
ATOM 1262 N N . SER B 1 46 ? 10.055 -8.555 -1.471 1 98.62 46 SER B N 1
ATOM 1263 C CA . SER B 1 46 ? 11.008 -7.867 -2.338 1 98.62 46 SER B CA 1
ATOM 1264 C C . SER B 1 46 ? 11.383 -8.734 -3.535 1 98.62 46 SER B C 1
ATOM 1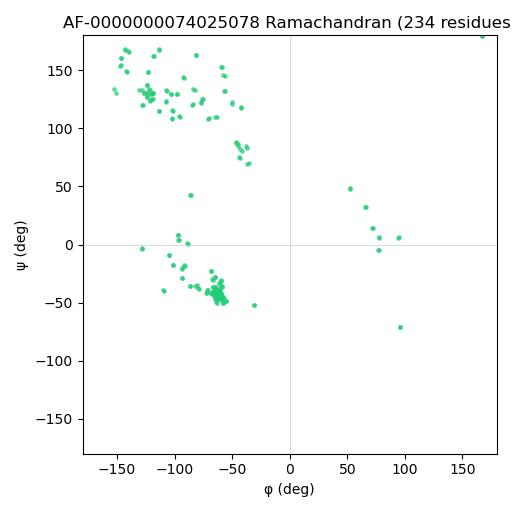266 O O . SER B 1 46 ? 11.266 -9.961 -3.486 1 98.62 46 SER B O 1
ATOM 1268 N N . GLY B 1 47 ? 11.648 -8.109 -4.605 1 98.44 47 GLY B N 1
ATOM 1269 C CA . GLY B 1 47 ? 12.281 -8.703 -5.773 1 98.44 47 GLY B CA 1
ATOM 1270 C C . GLY B 1 47 ? 13.664 -8.156 -6.047 1 98.44 47 GLY B C 1
ATOM 1271 O O . GLY B 1 47 ? 14.008 -7.07 -5.578 1 98.44 47 GLY B O 1
ATOM 1272 N N . ARG B 1 48 ? 14.406 -8.781 -6.914 1 97.56 48 ARG B N 1
ATOM 1273 C CA . ARG B 1 48 ? 15.805 -8.43 -7.129 1 97.56 48 ARG B CA 1
ATOM 1274 C C . ARG B 1 48 ? 15.969 -7.59 -8.391 1 97.56 48 ARG B C 1
ATOM 1276 O O . ARG B 1 48 ? 17.031 -7.02 -8.633 1 97.56 48 ARG B O 1
ATOM 1283 N N . SER B 1 49 ? 15.016 -7.602 -9.227 1 97.94 49 SER B N 1
ATOM 1284 C CA . SER B 1 49 ? 15.023 -6.809 -10.453 1 97.94 49 SER B CA 1
ATOM 1285 C C . SER B 1 49 ? 13.625 -6.348 -10.82 1 97.94 49 SER B C 1
ATOM 1287 O O . SER B 1 49 ? 12.633 -6.93 -10.375 1 97.94 49 SER B O 1
ATOM 1289 N N . SER B 1 50 ? 13.57 -5.301 -11.664 1 97.62 50 SER B N 1
ATOM 1290 C CA . SER B 1 50 ? 12.281 -4.809 -12.117 1 97.62 50 SER B CA 1
ATOM 1291 C C . SER B 1 50 ? 11.516 -5.887 -12.883 1 97.62 50 SER B C 1
ATOM 1293 O O . SER B 1 50 ? 10.289 -5.996 -12.75 1 97.62 50 SER B O 1
ATOM 1295 N N . ARG B 1 51 ? 12.281 -6.605 -13.617 1 97.38 51 ARG B N 1
ATOM 1296 C CA . ARG B 1 51 ? 11.664 -7.691 -14.375 1 97.38 51 ARG B CA 1
ATOM 1297 C C . ARG B 1 51 ? 11.062 -8.734 -13.438 1 97.38 51 ARG B C 1
ATOM 1299 O O . ARG B 1 51 ? 9.93 -9.18 -13.648 1 97.38 51 ARG B O 1
ATOM 1306 N N . GLN B 1 52 ? 11.82 -9.109 -12.438 1 98.31 52 GLN B N 1
ATOM 1307 C CA . GLN B 1 52 ? 11.312 -10.109 -11.492 1 98.31 52 GLN B CA 1
ATOM 1308 C C . GLN B 1 52 ? 10.102 -9.586 -10.734 1 98.31 52 GLN B C 1
ATOM 1310 O O . GLN B 1 52 ? 9.125 -10.312 -10.539 1 98.31 52 GLN B O 1
ATOM 1315 N N . VAL B 1 53 ? 10.141 -8.344 -10.266 1 98.56 53 VAL B N 1
ATOM 1316 C CA . VAL B 1 53 ? 9.023 -7.742 -9.539 1 98.56 53 VAL B CA 1
ATOM 1317 C C . VAL B 1 53 ? 7.766 -7.77 -10.398 1 98.56 53 VAL B C 1
ATOM 1319 O O . VAL B 1 53 ? 6.699 -8.172 -9.938 1 98.56 53 VAL B O 1
ATOM 1322 N N . ALA B 1 54 ? 7.906 -7.387 -11.68 1 98.38 54 ALA B N 1
ATOM 1323 C CA . ALA B 1 54 ? 6.777 -7.395 -12.609 1 98.38 54 ALA B CA 1
ATOM 1324 C C . ALA B 1 54 ? 6.242 -8.812 -12.805 1 98.38 54 ALA B C 1
ATOM 1326 O O . ALA B 1 54 ? 5.027 -9.023 -12.828 1 98.38 54 ALA B O 1
ATOM 1327 N N . SER B 1 55 ? 7.156 -9.758 -12.977 1 98.5 55 SER B N 1
ATOM 1328 C CA . SER B 1 55 ? 6.773 -11.148 -13.188 1 98.5 55 SER B CA 1
ATOM 1329 C C . SER B 1 55 ? 6.059 -11.711 -11.961 1 98.5 55 SER B C 1
ATOM 1331 O O . SER B 1 55 ? 5.066 -12.43 -12.094 1 98.5 55 SER B O 1
ATOM 1333 N N . ILE B 1 56 ? 6.562 -11.438 -10.742 1 98.75 56 ILE B N 1
ATOM 1334 C CA . ILE B 1 56 ? 5.934 -11.859 -9.492 1 98.75 56 ILE B CA 1
ATOM 1335 C C . ILE B 1 56 ? 4.492 -11.367 -9.445 1 98.75 56 ILE B C 1
ATOM 1337 O O . ILE B 1 56 ? 3.572 -12.141 -9.172 1 98.75 56 ILE B O 1
ATOM 1341 N N . ALA B 1 57 ? 4.328 -10.078 -9.758 1 98.75 57 ALA B N 1
ATOM 1342 C CA . ALA B 1 57 ? 2.996 -9.484 -9.727 1 98.75 57 ALA B CA 1
ATOM 1343 C C . ALA B 1 57 ? 2.076 -10.141 -10.75 1 98.75 57 ALA B C 1
ATOM 1345 O O . ALA B 1 57 ? 0.929 -10.477 -10.438 1 98.75 57 ALA B O 1
ATOM 1346 N N . GLU B 1 58 ? 2.564 -10.367 -11.938 1 98.5 58 GLU B N 1
ATOM 1347 C CA . GLU B 1 58 ? 1.78 -10.953 -13.016 1 98.5 58 GLU B CA 1
ATOM 1348 C C . GLU B 1 58 ? 1.356 -12.383 -12.68 1 98.5 58 GLU B C 1
ATOM 1350 O O . GLU B 1 58 ? 0.177 -12.727 -12.781 1 98.5 58 GLU B O 1
ATOM 1355 N N . LYS B 1 59 ? 2.26 -13.164 -12.266 1 98.75 59 LYS B N 1
ATOM 1356 C CA . LYS B 1 59 ? 1.983 -14.57 -11.977 1 98.75 59 LYS B CA 1
ATOM 1357 C C . LYS B 1 59 ? 1.062 -14.711 -10.773 1 98.75 59 LYS B C 1
ATOM 1359 O O . LYS B 1 59 ? 0.162 -15.555 -10.766 1 98.75 59 LYS B O 1
ATOM 1364 N N . LEU B 1 60 ? 1.328 -13.875 -9.742 1 98.88 60 LEU B N 1
ATOM 1365 C CA . LEU B 1 60 ? 0.479 -13.898 -8.555 1 98.88 60 LEU B CA 1
ATOM 1366 C C . LEU B 1 60 ? -0.974 -13.617 -8.922 1 98.88 60 LEU B C 1
ATOM 1368 O O . LEU B 1 60 ? -1.874 -14.367 -8.539 1 98.88 60 LEU B O 1
ATOM 1372 N N . THR B 1 61 ? -1.192 -12.555 -9.672 1 98.5 61 THR B N 1
ATOM 1373 C CA . THR B 1 61 ? -2.551 -12.164 -10.023 1 98.5 61 THR B CA 1
ATOM 1374 C C . THR B 1 61 ? -3.197 -13.211 -10.93 1 98.5 61 THR B C 1
ATOM 1376 O O . THR B 1 61 ? -4.383 -13.508 -10.797 1 98.5 61 THR B O 1
ATOM 1379 N N . GLU B 1 62 ? -2.398 -13.828 -11.859 1 98.38 62 GLU B N 1
ATOM 1380 C CA . GLU B 1 62 ? -2.904 -14.867 -12.75 1 98.38 62 GLU B CA 1
ATOM 1381 C C . GLU B 1 62 ? -3.295 -16.125 -11.961 1 98.38 62 GLU B C 1
ATOM 1383 O O . GLU B 1 62 ? -4.348 -16.703 -12.211 1 98.38 62 GLU B O 1
ATOM 1388 N N . ARG B 1 63 ? -2.516 -16.484 -11.031 1 98.25 63 ARG B N 1
ATOM 1389 C CA . ARG B 1 63 ? -2.791 -17.656 -10.219 1 98.25 63 ARG B CA 1
ATOM 1390 C C . ARG B 1 63 ? -4.055 -17.469 -9.391 1 98.25 63 ARG B C 1
ATOM 1392 O O . ARG B 1 63 ? -4.863 -18.391 -9.266 1 98.25 63 ARG B O 1
ATOM 1399 N N . LEU B 1 64 ? -4.223 -16.281 -8.789 1 97.31 64 LEU B N 1
ATOM 1400 C CA . LEU B 1 64 ? -5.414 -16 -7.996 1 97.31 64 LEU B CA 1
ATOM 1401 C C . LEU B 1 64 ? -6.664 -16.016 -8.867 1 97.31 64 LEU B C 1
ATOM 1403 O O . LEU B 1 64 ? -7.719 -16.5 -8.445 1 97.31 64 LEU B O 1
ATOM 1407 N N . LYS B 1 65 ? -6.523 -15.469 -10.07 1 95.75 65 LYS B N 1
ATOM 1408 C CA . LYS B 1 65 ? -7.637 -15.484 -11.016 1 95.75 65 LYS B CA 1
ATOM 1409 C C . LYS B 1 65 ? -8.023 -16.906 -11.391 1 95.75 65 LYS B C 1
ATOM 1411 O O . LYS B 1 65 ? -9.203 -17.281 -11.359 1 95.75 65 LYS B O 1
ATOM 1416 N N . GLN B 1 66 ? -7.043 -17.766 -11.664 1 95.62 66 GLN B N 1
ATOM 1417 C CA . GLN B 1 66 ? -7.273 -19.141 -12.109 1 95.62 66 GLN B CA 1
ATOM 1418 C C . GLN B 1 66 ? -7.809 -20 -10.977 1 95.62 66 GLN B C 1
ATOM 1420 O O . GLN B 1 66 ? -8.719 -20.812 -11.18 1 95.62 66 GLN B O 1
ATOM 1425 N N . SER B 1 67 ? -7.273 -19.75 -9.836 1 94.75 67 SER B N 1
ATOM 1426 C CA . SER B 1 67 ? -7.586 -20.656 -8.727 1 94.75 67 SER B CA 1
ATOM 1427 C C . SER B 1 67 ? -8.867 -20.234 -8.016 1 94.75 67 SER B C 1
ATOM 1429 O O . SER B 1 67 ? -9.625 -21.078 -7.539 1 94.75 67 SER B O 1
ATOM 1431 N N . PHE B 1 68 ? -9.016 -18.875 -7.961 1 93.88 68 PHE B N 1
ATOM 1432 C CA . PHE B 1 68 ? -10.094 -18.406 -7.098 1 93.88 68 PHE B CA 1
ATOM 1433 C C . PHE B 1 68 ? -11.008 -17.438 -7.848 1 93.88 68 PHE B C 1
ATOM 1435 O O . PHE B 1 68 ? -12.016 -16.984 -7.309 1 93.88 68 PHE B O 1
ATOM 1442 N N . GLY B 1 69 ? -10.664 -17.109 -9.102 1 92.38 69 GLY B N 1
ATOM 1443 C CA . GLY B 1 69 ? -11.438 -16.141 -9.852 1 92.38 69 GLY B CA 1
ATOM 1444 C C . GLY B 1 69 ? -11.25 -14.719 -9.359 1 92.38 69 GLY B C 1
ATOM 1445 O O . GLY B 1 69 ? -12.047 -13.836 -9.695 1 92.38 69 GLY B O 1
ATOM 1446 N N . ILE B 1 70 ? -10.25 -14.477 -8.555 1 94 70 ILE B N 1
ATOM 1447 C CA . ILE B 1 70 ? -10.008 -13.148 -7.988 1 94 70 ILE B CA 1
ATOM 1448 C C . ILE B 1 70 ? -9.375 -12.242 -9.039 1 94 70 ILE B C 1
ATOM 1450 O O . ILE B 1 70 ? -8.312 -12.562 -9.586 1 94 70 ILE B O 1
ATOM 1454 N N . LEU B 1 71 ? -10.102 -11.148 -9.281 1 93.94 71 LEU B N 1
ATOM 1455 C CA . LEU B 1 71 ? -9.547 -10.086 -10.125 1 93.94 71 LEU B CA 1
ATOM 1456 C C . LEU B 1 71 ? -8.898 -9 -9.273 1 93.94 71 LEU B C 1
ATOM 1458 O O . LEU B 1 71 ? -9.594 -8.211 -8.633 1 93.94 71 LEU B O 1
ATOM 1462 N N . SER B 1 72 ? -7.598 -8.922 -9.328 1 95.69 72 SER B N 1
ATOM 1463 C CA . SER B 1 72 ? -6.848 -8 -8.484 1 95.69 72 SER B CA 1
ATOM 1464 C C . SER B 1 72 ? -6.617 -6.664 -9.18 1 95.69 72 SER B C 1
ATOM 1466 O O . SER B 1 72 ? -6.445 -6.621 -10.406 1 95.69 72 SER B O 1
ATOM 1468 N N . LYS B 1 73 ? -6.668 -5.613 -8.453 1 94 73 LYS B N 1
ATOM 1469 C CA . LYS B 1 73 ? -6.172 -4.324 -8.93 1 94 73 LYS B CA 1
ATOM 1470 C C . LYS B 1 73 ? -4.66 -4.215 -8.75 1 94 73 LYS B C 1
ATOM 1472 O O . LYS B 1 73 ? -4.133 -4.535 -7.68 1 94 73 LYS B O 1
ATOM 1477 N N . VAL B 1 74 ? -3.951 -3.768 -9.766 1 96.5 74 VAL B N 1
ATOM 1478 C CA . VAL B 1 74 ? -2.494 -3.727 -9.719 1 96.5 74 VAL B CA 1
ATOM 1479 C C . VAL B 1 74 ? -2.006 -2.318 -10.062 1 96.5 74 VAL B C 1
ATOM 1481 O O . VAL B 1 74 ? -2.441 -1.727 -11.055 1 96.5 74 VAL B O 1
ATOM 1484 N N . GLU B 1 75 ? -1.141 -1.796 -9.242 1 95 75 GLU B N 1
ATOM 1485 C CA . GLU B 1 75 ? -0.534 -0.488 -9.469 1 95 75 GLU B CA 1
ATOM 1486 C C . GLU B 1 75 ? 0.985 -0.593 -9.562 1 95 75 GLU B C 1
ATOM 1488 O O . GLU B 1 75 ? 1.613 -1.301 -8.773 1 95 75 GLU B O 1
ATOM 1493 N N . GLY B 1 76 ? 1.6 -0.02 -10.617 1 94.06 76 GLY B N 1
ATOM 1494 C CA . GLY B 1 76 ? 3.045 0.137 -10.664 1 94.06 76 GLY B CA 1
ATOM 1495 C C . GLY B 1 76 ? 3.744 -0.993 -11.391 1 94.06 76 GLY B C 1
ATOM 1496 O O . GLY B 1 76 ? 4.977 -1.055 -11.422 1 94.06 76 GLY B O 1
ATOM 1497 N N . ARG B 1 77 ? 2.998 -1.872 -11.984 1 92.75 77 ARG B N 1
ATOM 1498 C CA . ARG B 1 77 ? 3.6 -3.041 -12.617 1 92.75 77 ARG B CA 1
ATOM 1499 C C . ARG B 1 77 ? 4.48 -2.633 -13.797 1 92.75 77 ARG B C 1
ATOM 1501 O O . ARG B 1 77 ? 5.543 -3.219 -14.016 1 92.75 77 ARG B O 1
ATOM 1508 N N . ALA B 1 78 ? 4.066 -1.637 -14.5 1 90.38 78 ALA B N 1
ATOM 1509 C CA . ALA B 1 78 ? 4.773 -1.229 -15.719 1 90.38 78 ALA B CA 1
ATOM 1510 C C . ALA B 1 78 ? 6.211 -0.826 -15.406 1 90.38 78 ALA B C 1
ATOM 1512 O O . ALA B 1 78 ? 7.141 -1.235 -16.109 1 90.38 78 ALA B O 1
ATOM 1513 N N . ALA B 1 79 ? 6.492 -0.078 -14.32 1 90.25 79 ALA B N 1
ATOM 1514 C CA . ALA B 1 79 ? 7.832 0.354 -13.938 1 90.25 79 ALA B CA 1
ATOM 1515 C C . ALA B 1 79 ? 8.594 -0.775 -13.242 1 90.25 79 ALA B C 1
ATOM 1517 O O . ALA B 1 79 ? 9.797 -0.942 -13.461 1 90.25 79 ALA B O 1
ATOM 1518 N N . GLY B 1 80 ? 7.934 -1.526 -12.469 1 93.88 80 GLY B N 1
ATOM 1519 C CA . GLY B 1 80 ? 8.5 -2.711 -11.836 1 93.88 80 GLY B CA 1
ATOM 1520 C C . GLY B 1 80 ? 9.391 -2.391 -10.656 1 93.88 80 GLY B C 1
ATOM 1521 O O . GLY B 1 80 ? 10.102 -3.264 -10.156 1 93.88 80 GLY B O 1
ATOM 1522 N N . ASP B 1 81 ? 9.438 -1.099 -10.258 1 94.75 81 ASP B N 1
ATOM 1523 C CA . ASP B 1 81 ? 10.211 -0.702 -9.086 1 94.75 81 ASP B CA 1
ATOM 1524 C C . ASP B 1 81 ? 9.43 -0.947 -7.801 1 94.75 81 ASP B C 1
ATOM 1526 O O . ASP B 1 81 ? 10.016 -1.259 -6.762 1 94.75 81 ASP B O 1
ATOM 1530 N N . TRP B 1 82 ? 8.203 -0.759 -7.859 1 95.62 82 TRP B N 1
ATOM 1531 C CA . TRP B 1 82 ? 7.238 -1.009 -6.797 1 95.62 82 TRP B CA 1
ATOM 1532 C C . TRP B 1 82 ? 5.871 -1.351 -7.375 1 95.62 82 TRP B C 1
ATOM 1534 O O . TRP B 1 82 ? 5.402 -0.693 -8.305 1 95.62 82 TRP B O 1
ATOM 1544 N N . VAL B 1 83 ? 5.32 -2.453 -6.855 1 98 83 VAL B N 1
ATOM 1545 C CA . VAL B 1 83 ? 4.004 -2.867 -7.328 1 98 83 VAL B CA 1
ATOM 1546 C C . VAL B 1 83 ? 3.074 -3.092 -6.137 1 98 83 VAL B C 1
ATOM 1548 O O . VAL B 1 83 ? 3.477 -3.682 -5.129 1 98 83 VAL B O 1
ATOM 1551 N N . LEU B 1 84 ? 1.902 -2.568 -6.227 1 98 84 LEU B N 1
ATOM 1552 C CA . LEU B 1 84 ? 0.83 -2.826 -5.273 1 98 84 LEU B CA 1
ATOM 1553 C C . LEU B 1 84 ? -0.247 -3.711 -5.895 1 98 84 LEU B C 1
ATOM 1555 O O . LEU B 1 84 ? -0.742 -3.422 -6.984 1 98 84 LEU B O 1
ATOM 1559 N N . ILE B 1 85 ? -0.489 -4.824 -5.234 1 98.31 85 ILE B N 1
ATOM 1560 C CA . ILE B 1 85 ? -1.547 -5.734 -5.664 1 98.31 85 ILE B CA 1
ATOM 1561 C C . ILE B 1 85 ? -2.658 -5.762 -4.613 1 98.31 85 ILE B C 1
ATOM 1563 O O . ILE B 1 85 ? -2.443 -6.211 -3.486 1 98.31 85 ILE B O 1
ATOM 1567 N N . ASP B 1 86 ? -3.822 -5.312 -4.938 1 97.06 86 ASP B N 1
ATOM 1568 C CA . ASP B 1 86 ? -4.996 -5.336 -4.07 1 97.06 86 ASP B CA 1
ATOM 1569 C C . ASP B 1 86 ? -5.945 -6.465 -4.461 1 97.06 86 ASP B C 1
ATOM 1571 O O . ASP B 1 86 ? -6.648 -6.371 -5.473 1 97.06 86 ASP B O 1
ATOM 1575 N N . THR B 1 87 ? -6.012 -7.484 -3.652 1 96.5 87 THR B N 1
ATOM 1576 C CA . THR B 1 87 ? -6.879 -8.625 -3.926 1 96.5 87 THR B CA 1
ATOM 1577 C C . THR B 1 87 ? -8.203 -8.492 -3.184 1 96.5 87 THR B C 1
ATOM 1579 O O . THR B 1 87 ? -9.039 -9.398 -3.225 1 96.5 87 THR B O 1
ATOM 1582 N N . GLY B 1 88 ? -8.406 -7.426 -2.529 1 94 88 GLY B N 1
ATOM 1583 C CA . GLY B 1 88 ? -9.547 -7.24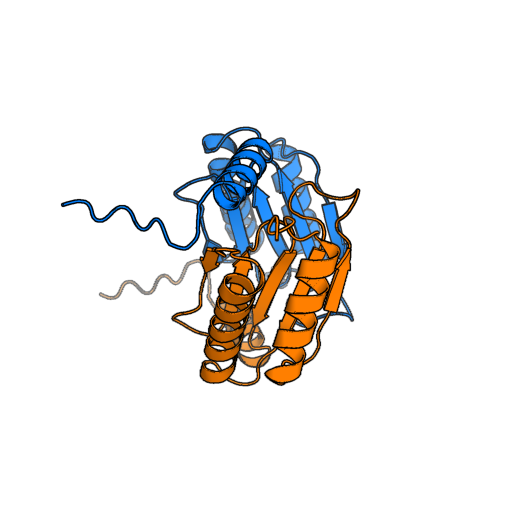2 -1.644 1 94 88 GLY B CA 1
ATOM 1584 C C . GLY B 1 88 ? -9.227 -7.539 -0.191 1 94 88 GLY B C 1
ATOM 1585 O O . GLY B 1 88 ? -8.898 -6.629 0.577 1 94 88 GLY B O 1
ATOM 1586 N N . ASP B 1 89 ? -9.016 -8.82 0.16 1 95.5 89 ASP B N 1
ATOM 1587 C CA . ASP B 1 89 ? -8.812 -9.242 1.542 1 95.5 89 ASP B CA 1
ATOM 1588 C C . ASP B 1 89 ? -7.324 -9.289 1.886 1 95.5 89 ASP B C 1
ATOM 1590 O O . ASP B 1 89 ? -6.953 -9.305 3.061 1 95.5 89 ASP B O 1
ATOM 1594 N N . VAL B 1 90 ? -6.484 -9.375 0.872 1 98.31 90 VAL B N 1
ATOM 1595 C CA . VAL B 1 90 ? -5.035 -9.398 1.045 1 98.31 90 VAL B CA 1
ATOM 1596 C C . VAL B 1 90 ? -4.391 -8.328 0.166 1 98.31 90 VAL B C 1
ATOM 1598 O O . VAL B 1 90 ? -4.574 -8.32 -1.054 1 98.31 90 VAL B O 1
ATOM 1601 N N . ILE B 1 91 ? -3.682 -7.383 0.795 1 98.56 91 ILE B N 1
ATOM 1602 C CA . ILE B 1 91 ? -2.932 -6.359 0.074 1 98.56 91 ILE B CA 1
ATOM 1603 C C . ILE B 1 91 ? -1.463 -6.766 -0.018 1 98.56 91 ILE B C 1
ATOM 1605 O O . ILE B 1 91 ? -0.849 -7.133 0.987 1 98.56 91 ILE B O 1
ATOM 1609 N N . VAL B 1 92 ? -0.883 -6.73 -1.215 1 98.88 92 VAL B N 1
ATOM 1610 C CA . VAL B 1 92 ? 0.486 -7.199 -1.415 1 98.88 92 VAL B CA 1
ATOM 1611 C C . VAL B 1 92 ? 1.34 -6.066 -1.98 1 98.88 92 VAL B C 1
ATOM 1613 O O . VAL B 1 92 ? 0.961 -5.426 -2.965 1 98.88 92 VAL B O 1
ATOM 1616 N N . HIS B 1 93 ? 2.377 -5.754 -1.346 1 98.75 93 HIS B N 1
ATOM 1617 C CA . HIS B 1 93 ? 3.424 -4.887 -1.878 1 98.75 93 HIS B CA 1
ATOM 1618 C C . HIS B 1 93 ? 4.637 -5.699 -2.314 1 98.75 93 HIS B C 1
ATOM 1620 O O . HIS B 1 93 ? 5.129 -6.543 -1.562 1 98.75 93 HIS B O 1
ATOM 1626 N N . VAL B 1 94 ? 5.109 -5.484 -3.525 1 98.81 94 VAL B N 1
ATOM 1627 C CA . VAL B 1 94 ? 6.379 -6.031 -3.998 1 98.81 94 VAL B CA 1
ATOM 1628 C C . VAL B 1 94 ? 7.281 -4.898 -4.477 1 98.81 94 VAL B C 1
ATOM 1630 O O . VAL B 1 94 ? 6.859 -4.051 -5.27 1 98.81 94 VAL B O 1
ATOM 1633 N N . PHE B 1 95 ? 8.492 -4.844 -3.959 1 98.31 95 PHE B N 1
ATOM 1634 C CA . PHE B 1 95 ? 9.328 -3.709 -4.309 1 98.31 95 PHE B CA 1
ATOM 1635 C C . PHE B 1 95 ? 10.789 -4.137 -4.457 1 98.31 95 PHE B C 1
ATOM 1637 O O . PHE B 1 95 ? 11.141 -5.27 -4.121 1 98.31 95 PHE B O 1
ATOM 1644 N N . ARG B 1 96 ? 11.586 -3.229 -5.023 1 98.25 96 ARG B N 1
ATOM 1645 C CA . ARG B 1 96 ? 13.031 -3.391 -5.09 1 98.25 96 ARG B CA 1
ATOM 1646 C C . ARG B 1 96 ? 13.727 -2.555 -4.02 1 98.25 96 ARG B C 1
ATOM 1648 O O . ARG B 1 96 ? 13.758 -1.326 -4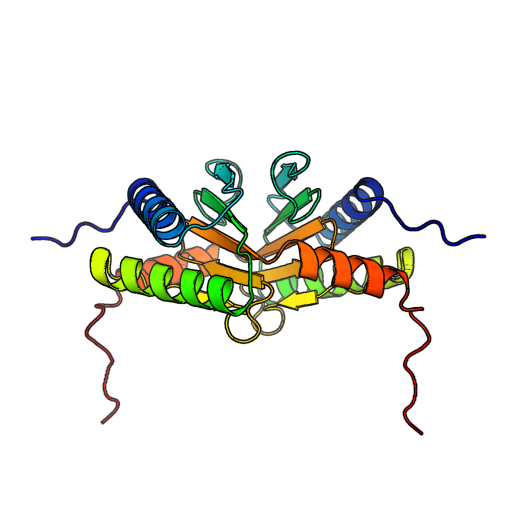.109 1 98.25 96 ARG B O 1
ATOM 1655 N N . PRO B 1 97 ? 14.359 -3.221 -3.115 1 96.81 97 PRO B N 1
ATOM 1656 C CA . PRO B 1 97 ? 14.938 -2.459 -2.004 1 96.81 97 PRO B CA 1
ATOM 1657 C C . PRO B 1 97 ? 15.977 -1.441 -2.463 1 96.81 97 PRO B C 1
ATOM 1659 O O . PRO B 1 97 ? 15.977 -0.299 -1.997 1 96.81 97 PRO B O 1
ATOM 1662 N N . GLU B 1 98 ? 16.797 -1.766 -3.387 1 96 98 GLU B N 1
ATOM 1663 C CA . GLU B 1 98 ? 17.875 -0.882 -3.828 1 96 98 GLU B CA 1
ATOM 1664 C C . GLU B 1 98 ? 17.328 0.349 -4.539 1 96 98 GLU B C 1
ATOM 1666 O O . GLU B 1 98 ? 17.859 1.451 -4.387 1 96 98 GLU B O 1
ATOM 1671 N N . VAL B 1 99 ? 16.375 0.191 -5.363 1 95.75 99 VAL B N 1
ATOM 1672 C CA . VAL B 1 99 ? 15.758 1.294 -6.086 1 95.75 99 VAL B CA 1
ATOM 1673 C C . VAL B 1 99 ? 15.047 2.225 -5.105 1 95.75 99 VAL B C 1
ATOM 1675 O O . VAL B 1 99 ? 15.125 3.449 -5.23 1 95.75 99 VAL B O 1
ATOM 1678 N N . ARG B 1 100 ? 14.391 1.687 -4.211 1 94.06 100 ARG B N 1
ATOM 1679 C CA . ARG B 1 100 ? 13.703 2.488 -3.203 1 94.06 100 ARG B CA 1
ATOM 1680 C C . ARG B 1 100 ? 14.695 3.334 -2.41 1 94.06 100 ARG B C 1
ATOM 1682 O O . ARG B 1 100 ? 14.453 4.516 -2.166 1 94.06 100 ARG B O 1
ATOM 1689 N N . GLU B 1 101 ? 15.766 2.727 -2 1 93.44 101 GLU B N 1
ATOM 1690 C CA . GLU B 1 101 ? 16.797 3.449 -1.27 1 93.44 101 GLU B CA 1
ATOM 1691 C C . GLU B 1 101 ? 17.359 4.609 -2.094 1 93.44 101 GLU B C 1
ATOM 1693 O O . GLU B 1 101 ? 17.547 5.711 -1.572 1 93.44 101 GLU B O 1
ATOM 1698 N N . PHE B 1 102 ? 17.625 4.336 -3.357 1 93.5 102 PHE B N 1
ATOM 1699 C CA . PHE B 1 102 ? 18.125 5.363 -4.258 1 93.5 102 PHE B CA 1
ATOM 1700 C C . PHE B 1 102 ? 17.141 6.52 -4.375 1 93.5 102 PHE B C 1
ATOM 1702 O O . PHE B 1 102 ? 17.531 7.684 -4.25 1 93.5 102 PHE B O 1
ATOM 1709 N N . TYR B 1 103 ? 15.906 6.238 -4.578 1 90.44 103 TYR B N 1
ATOM 1710 C CA . TYR B 1 103 ? 14.883 7.266 -4.715 1 90.44 103 TYR B CA 1
ATOM 1711 C C . TYR B 1 103 ? 14.758 8.086 -3.434 1 90.44 103 TYR B C 1
ATOM 1713 O O . TYR B 1 103 ? 14.555 9.297 -3.482 1 90.44 103 TYR B O 1
ATOM 1721 N N . GLN B 1 104 ? 14.82 7.457 -2.312 1 87.88 104 GLN B N 1
ATOM 1722 C CA . GLN B 1 104 ? 14.766 8.156 -1.034 1 87.88 104 GLN B CA 1
ATOM 1723 C C . GLN B 1 104 ? 15.93 9.133 -0.884 1 87.88 104 GLN B C 1
ATOM 1725 O O . GLN B 1 104 ? 15.742 10.258 -0.427 1 87.88 104 GLN B O 1
ATOM 1730 N N . LEU B 1 105 ? 17.078 8.695 -1.272 1 87.5 105 LEU B N 1
ATOM 1731 C CA . LEU B 1 105 ? 18.266 9.547 -1.21 1 87.5 105 LEU B CA 1
ATOM 1732 C C . LEU B 1 105 ? 18.141 10.727 -2.17 1 87.5 105 LEU B C 1
ATOM 1734 O O . LEU B 1 105 ? 18.484 11.859 -1.823 1 87.5 105 LEU B O 1
ATOM 1738 N N . GLU B 1 106 ? 17.672 10.469 -3.324 1 86.31 106 GLU B N 1
ATOM 1739 C CA . GLU B 1 106 ? 17.484 11.516 -4.32 1 86.31 106 GLU B CA 1
ATOM 1740 C C . GLU B 1 106 ? 16.516 12.578 -3.832 1 86.31 106 GLU B C 1
ATOM 1742 O O . GLU B 1 106 ? 16.703 13.773 -4.07 1 86.31 106 GLU B O 1
ATOM 1747 N N . LYS B 1 107 ? 15.414 12.18 -3.25 1 81.75 107 LYS B N 1
ATOM 1748 C CA . LYS B 1 107 ? 14.43 13.109 -2.701 1 81.75 107 LYS B CA 1
ATOM 1749 C C . LYS B 1 107 ? 15.055 14 -1.636 1 81.75 107 LYS B C 1
ATOM 1751 O O . LYS B 1 107 ? 14.711 15.18 -1.525 1 81.75 107 LYS B O 1
ATOM 1756 N N . MET B 1 108 ? 15.93 13.43 -0.904 1 76.38 108 MET B N 1
ATOM 1757 C CA . MET B 1 108 ? 16.609 14.18 0.153 1 76.38 108 MET B CA 1
ATOM 1758 C C . MET B 1 108 ? 17.5 15.266 -0.434 1 76.38 108 MET B C 1
ATOM 1760 O O . MET B 1 108 ? 17.641 16.344 0.145 1 76.38 108 MET B O 1
ATOM 1764 N N . TRP B 1 109 ? 18.031 14.953 -1.676 1 76.69 109 TRP B N 1
ATOM 1765 C CA . TRP B 1 109 ? 18.969 15.883 -2.277 1 76.69 109 TRP B CA 1
ATOM 1766 C C . TRP B 1 109 ? 18.25 16.906 -3.152 1 76.69 109 TRP B C 1
ATOM 1768 O O . TRP B 1 109 ? 18.828 17.922 -3.543 1 76.69 109 TRP B O 1
ATOM 1778 N N . GLN B 1 110 ? 17 16.594 -3.549 1 70.94 110 GLN B N 1
ATOM 1779 C CA . GLN B 1 110 ? 16.234 17.531 -4.371 1 70.94 110 GLN B CA 1
ATOM 1780 C C . GLN B 1 110 ? 15.812 18.75 -3.559 1 70.94 110 GLN B C 1
ATOM 1782 O O . GLN B 1 110 ? 15.406 18.625 -2.4 1 70.94 110 GLN B O 1
ATOM 1787 N N . THR B 1 111 ? 16.391 19.906 -3.791 1 59.16 111 THR B N 1
ATOM 1788 C CA . THR B 1 111 ? 16.031 21.188 -3.199 1 59.16 111 THR B CA 1
ATOM 1789 C C . THR B 1 111 ? 14.617 21.594 -3.615 1 59.16 111 THR B C 1
ATOM 1791 O O . THR B 1 111 ? 14.297 21.609 -4.805 1 59.16 111 THR B O 1
ATOM 1794 N N . PRO B 1 112 ? 13.508 21.609 -2.74 1 57.56 112 PRO B N 1
ATOM 1795 C CA . PRO B 1 112 ? 12.148 22 -3.139 1 57.56 112 PRO B CA 1
ATOM 1796 C C . PRO B 1 112 ? 12.141 23.047 -4.25 1 57.56 112 PRO B C 1
ATOM 1798 O O . PRO B 1 112 ? 11.234 23.047 -5.086 1 57.56 112 PRO B O 1
ATOM 1801 N N . GLY B 1 113 ? 12.797 24.156 -4.211 1 50.31 113 GLY B N 1
ATOM 1802 C CA . GLY B 1 113 ? 12.812 25.312 -5.07 1 50.31 113 GLY B CA 1
ATOM 1803 C C . GLY B 1 113 ? 13.422 25.047 -6.434 1 50.31 113 GLY B C 1
ATOM 1804 O O . GLY B 1 113 ? 13.422 25.922 -7.305 1 50.31 113 GLY B O 1
ATOM 1805 N N . GLU B 1 114 ? 14.219 24.094 -6.582 1 48.16 114 GLU B N 1
ATOM 1806 C CA . GLU B 1 114 ? 14.969 24.016 -7.832 1 48.16 114 GLU B CA 1
ATOM 1807 C C . GLU B 1 114 ? 14.18 23.281 -8.914 1 48.16 114 GLU B C 1
ATOM 1809 O O . GLU B 1 114 ? 14.141 22.062 -8.938 1 48.16 114 GLU B O 1
ATOM 1814 N N . THR B 1 115 ? 12.836 23.547 -9.07 1 45.5 115 THR B N 1
ATOM 1815 C CA . THR B 1 115 ? 12.25 23.25 -10.367 1 45.5 115 THR B CA 1
ATOM 1816 C C . THR B 1 115 ? 13.148 23.75 -11.5 1 45.5 115 THR B C 1
ATOM 1818 O O . THR B 1 115 ? 13.43 24.953 -11.594 1 45.5 115 THR B O 1
ATOM 1821 N N . VAL B 1 116 ? 14.094 23.109 -11.992 1 41.59 116 VAL B N 1
ATOM 1822 C CA . VAL B 1 116 ? 14.875 23.531 -13.148 1 41.59 116 VAL B CA 1
ATOM 1823 C C . VAL B 1 116 ? 13.93 24 -14.258 1 41.59 116 VAL B C 1
ATOM 1825 O O . VAL B 1 116 ? 13.023 23.266 -14.656 1 41.59 116 VAL B O 1
ATOM 1828 N N . GLU B 1 117 ? 13.469 25.281 -14.375 1 35.22 117 GLU B N 1
ATOM 1829 C CA . GLU B 1 117 ? 12.984 25.891 -15.609 1 35.22 117 GLU B CA 1
ATOM 1830 C C . GLU B 1 117 ? 13.828 25.438 -16.797 1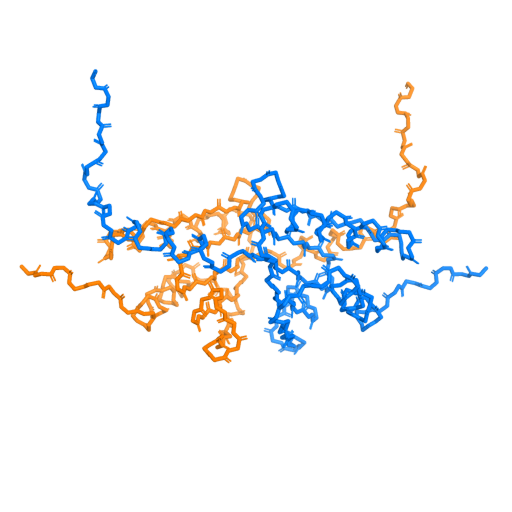 35.22 117 GLU B C 1
ATOM 1832 O O . GLU B 1 117 ? 15.047 25.641 -16.828 1 35.22 117 GLU B O 1
ATOM 1837 N N . ALA B 1 118 ? 13.602 24.375 -17.391 1 37.78 118 ALA B N 1
ATOM 1838 C CA . ALA B 1 118 ? 14.117 24.234 -18.75 1 37.78 118 ALA B CA 1
ATOM 1839 C C . ALA B 1 118 ? 13.883 25.516 -19.547 1 37.78 118 ALA B C 1
ATOM 1841 O O . ALA B 1 118 ? 12.734 25.938 -19.75 1 37.78 118 ALA B O 1
ATOM 1842 N N . GLN B 1 119 ? 14.617 26.562 -19.312 1 26.23 119 GLN B N 1
ATOM 1843 C CA . GLN B 1 119 ? 14.664 27.547 -20.391 1 26.23 119 GLN B CA 1
ATOM 1844 C C . GLN B 1 119 ? 15.195 26.922 -21.672 1 26.23 119 GLN B C 1
ATOM 1846 O O . GLN B 1 119 ? 16.141 26.125 -21.656 1 26.23 119 GLN B O 1
#

Nearest PDB structures (foldseek):
  3ups-assembly1_A-2  TM=9.843E-01  e=2.735E-14  Zymomonas mobilis subsp. mobilis ZM4 = ATCC 31821
  2id1-assembly2_B  TM=8.153E-01  e=3.677E-12  Chromobacterium violaceum ATCC 12472
  4wcw-assembly1_B  TM=8.322E-01  e=2.532E-09  Mycobacterium tuberculosis H37Rv
  6sj6-assembly1_9  TM=8.190E-01  e=1.119E-09  Staphylococcus aureus subsp. aureus NCTC 8325
  4wcw-assembly2_C  TM=8.182E-01  e=5.861E-08  Mycobacterium tuberculosis H37Rv